Protein AF-A0AAD7JMU3-F1 (afdb_monomer_lite)

Organism: NCBI:txid1033252

Structure (mmCIF, N/CA/C/O backbone):
data_AF-A0AAD7JMU3-F1
#
_entry.id   AF-A0AAD7JMU3-F1
#
loop_
_atom_site.group_PDB
_atom_site.id
_atom_site.type_symbol
_atom_site.label_atom_id
_atom_site.label_alt_id
_atom_site.label_comp_id
_atom_site.label_asym_id
_atom_site.label_entity_id
_atom_site.label_seq_id
_atom_site.pdbx_PDB_ins_code
_atom_site.Cartn_x
_atom_site.Cartn_y
_atom_site.Cartn_z
_atom_site.occupancy
_atom_site.B_iso_or_equiv
_atom_site.auth_seq_id
_atom_site.auth_comp_id
_atom_site.auth_asym_id
_atom_site.auth_atom_id
_atom_site.pdbx_PDB_model_num
ATOM 1 N N . VAL A 1 1 ? -22.507 1.585 22.592 1.00 74.38 1 VAL A N 1
ATOM 2 C CA . VAL A 1 1 ? -21.031 1.723 22.642 1.00 74.38 1 VAL A CA 1
ATOM 3 C C . VAL A 1 1 ? -20.379 1.532 21.280 1.00 74.38 1 VAL A C 1
ATOM 5 O O . VAL A 1 1 ? -19.812 2.493 20.797 1.00 74.38 1 VAL A O 1
ATOM 8 N N . LYS A 1 2 ? -20.548 0.386 20.597 1.00 78.25 2 LYS A N 1
ATOM 9 C CA . LYS A 1 2 ? -20.047 0.197 19.215 1.00 78.25 2 LYS A CA 1
ATOM 10 C C . LYS A 1 2 ? -20.414 1.347 18.258 1.00 78.25 2 LYS A C 1
ATOM 12 O O . LYS A 1 2 ? -19.555 1.819 17.536 1.00 78.25 2 LYS A O 1
ATOM 17 N N . ALA A 1 3 ? -21.659 1.830 18.294 1.00 81.12 3 ALA A N 1
ATOM 18 C CA . ALA A 1 3 ? -22.095 2.962 17.467 1.00 81.12 3 ALA A CA 1
ATOM 19 C C . ALA A 1 3 ? -21.404 4.296 17.815 1.00 81.12 3 ALA A C 1
ATOM 21 O O . ALA A 1 3 ? -21.147 5.086 16.919 1.00 81.12 3 ALA A O 1
ATOM 22 N N . ALA A 1 4 ? -21.072 4.525 19.091 1.00 83.44 4 ALA A N 1
ATOM 23 C CA . ALA A 1 4 ? -20.339 5.720 19.513 1.00 83.44 4 ALA A CA 1
ATOM 24 C C . ALA A 1 4 ? -18.886 5.663 19.021 1.00 83.44 4 ALA A C 1
ATOM 26 O O . ALA A 1 4 ? -18.425 6.597 18.385 1.00 83.44 4 ALA A O 1
ATOM 27 N N . VAL A 1 5 ? -18.228 4.508 19.186 1.00 83.00 5 VAL A N 1
ATOM 28 C CA . VAL A 1 5 ? -16.876 4.278 18.650 1.00 83.00 5 VAL A CA 1
ATOM 29 C C . VAL A 1 5 ? -16.844 4.440 17.128 1.00 83.00 5 VAL A C 1
ATOM 31 O O . VAL A 1 5 ? -15.900 5.005 16.598 1.00 83.00 5 VAL A O 1
ATOM 34 N N . LEU A 1 6 ? -17.870 3.974 16.407 1.00 83.81 6 LEU A N 1
ATOM 35 C CA . LEU A 1 6 ? -17.952 4.171 14.957 1.00 83.81 6 LEU A CA 1
ATOM 36 C C . LEU A 1 6 ? -18.117 5.646 14.569 1.00 83.81 6 LEU A C 1
ATOM 38 O O . LEU A 1 6 ? -17.502 6.065 13.596 1.00 83.81 6 LEU A O 1
ATOM 42 N N . ALA A 1 7 ? -18.886 6.428 15.330 1.00 84.38 7 ALA A N 1
ATOM 43 C CA . ALA A 1 7 ? -19.008 7.867 15.106 1.00 84.38 7 ALA A CA 1
ATOM 44 C C . ALA A 1 7 ? -17.6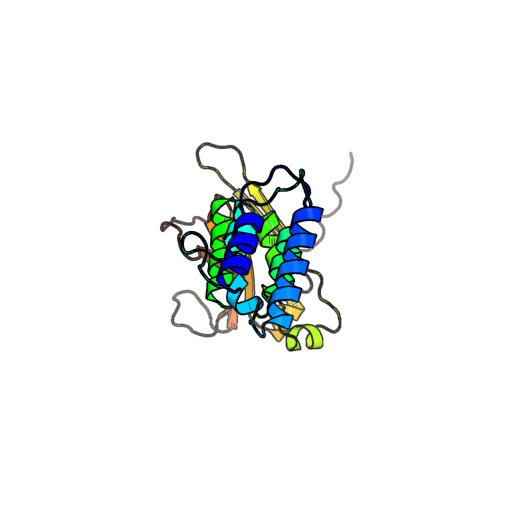82 8.604 15.373 1.00 84.38 7 ALA A C 1
ATOM 46 O O . ALA A 1 7 ? -17.293 9.469 14.592 1.00 84.38 7 ALA A O 1
ATOM 47 N N . ASP A 1 8 ? -16.950 8.218 16.422 1.00 84.81 8 ASP A N 1
ATOM 48 C CA . ASP A 1 8 ? -15.624 8.773 16.727 1.00 84.81 8 ASP A CA 1
ATOM 49 C C . ASP A 1 8 ? -14.590 8.394 15.650 1.00 84.81 8 ASP A C 1
ATOM 51 O O . ASP A 1 8 ? -13.788 9.220 15.214 1.00 84.81 8 ASP A O 1
ATOM 55 N N . ILE A 1 9 ? -14.642 7.153 15.156 1.00 85.31 9 ILE A N 1
ATOM 56 C CA . ILE A 1 9 ? -13.838 6.680 14.022 1.00 85.31 9 ILE A CA 1
ATOM 57 C C . ILE A 1 9 ? -14.191 7.439 12.734 1.00 85.31 9 ILE A C 1
ATOM 59 O O . ILE A 1 9 ? -13.310 7.731 11.929 1.00 85.31 9 ILE A O 1
ATOM 63 N N . GLU A 1 10 ? -15.461 7.766 12.512 1.00 84.94 10 GLU A N 1
ATOM 64 C CA . GLU A 1 10 ? -15.871 8.573 11.365 1.00 84.94 10 GLU A CA 1
ATOM 65 C C . GLU A 1 10 ? -15.327 10.000 11.477 1.00 84.94 10 GLU A C 1
ATOM 67 O O . GLU A 1 10 ? -14.716 10.505 10.533 1.00 84.94 10 GLU A O 1
ATOM 72 N N . ALA A 1 11 ? -15.426 10.613 12.659 1.00 84.50 11 ALA A N 1
ATOM 73 C CA . ALA A 1 11 ? -14.828 11.917 12.938 1.00 84.50 11 ALA A CA 1
ATOM 74 C C . ALA A 1 11 ? -13.303 11.923 12.720 1.00 84.50 11 ALA A C 1
ATOM 76 O O . ALA A 1 11 ? -12.751 12.927 12.265 1.00 84.50 11 ALA A O 1
ATOM 77 N N . LEU A 1 12 ? -12.627 10.793 12.966 1.00 82.00 12 LEU A N 1
ATOM 78 C CA . LEU A 1 12 ? -11.193 10.633 12.724 1.00 82.00 12 LEU A CA 1
ATOM 79 C C . LEU A 1 12 ? -10.810 10.829 11.258 1.00 82.00 12 LEU A C 1
ATOM 81 O O . LEU A 1 12 ? -9.675 11.220 11.002 1.00 82.00 12 LEU A O 1
ATOM 85 N N . VAL A 1 13 ? -11.689 10.532 10.299 1.00 79.25 13 VAL A N 1
ATOM 86 C CA . VAL A 1 13 ? -11.343 10.513 8.867 1.00 79.25 13 VAL A CA 1
ATOM 87 C C . VAL A 1 13 ? -12.013 11.606 8.045 1.00 79.25 13 VAL A C 1
ATOM 89 O O . VAL A 1 13 ? -11.645 11.802 6.887 1.00 79.25 13 VAL A O 1
ATOM 92 N N . GLN A 1 14 ? -12.939 12.362 8.628 1.00 80.50 14 GLN A N 1
ATOM 93 C CA . GLN A 1 14 ? -13.498 13.551 7.988 1.00 80.50 14 GLN A CA 1
ATOM 94 C C . GLN A 1 14 ? -12.408 14.621 7.738 1.00 80.50 14 GLN A C 1
ATOM 96 O O . GLN A 1 14 ? -11.363 14.628 8.407 1.00 80.50 14 GLN A O 1
ATOM 101 N N . PRO A 1 15 ? -12.609 15.545 6.778 1.00 68.81 15 PRO A N 1
ATOM 102 C CA . PRO A 1 15 ? -11.754 16.717 6.610 1.00 68.81 15 PRO A CA 1
ATOM 103 C C . PRO A 1 15 ? -11.782 17.564 7.895 1.00 68.81 15 PRO A C 1
ATOM 105 O O . PRO A 1 15 ? -12.735 18.283 8.172 1.00 68.81 15 PRO A O 1
ATOM 108 N N . TYR A 1 16 ? -10.744 17.441 8.720 1.00 66.69 16 TYR A N 1
ATOM 109 C CA . TYR A 1 16 ? -10.614 18.114 10.016 1.00 66.69 16 TYR A CA 1
ATOM 110 C C . TYR A 1 16 ? -9.611 19.245 9.875 1.00 66.69 16 TYR A C 1
ATOM 112 O O . TYR A 1 16 ? -8.515 19.040 9.354 1.00 66.69 16 TYR A O 1
ATOM 120 N N . THR A 1 17 ? -9.974 20.410 10.392 1.00 66.25 17 THR A N 1
ATOM 121 C CA . THR A 1 17 ? -9.139 21.615 10.397 1.00 66.25 17 THR A CA 1
ATOM 122 C C . THR A 1 17 ? -8.278 21.753 11.657 1.00 66.25 17 THR A C 1
ATOM 124 O O . THR A 1 17 ? -7.582 22.755 11.794 1.00 66.25 17 THR A O 1
ATOM 127 N N . GLY A 1 18 ? -8.348 20.809 12.602 1.00 71.81 18 GLY A N 1
ATOM 128 C CA . GLY A 1 18 ? -7.540 20.828 13.828 1.00 71.81 18 GLY A CA 1
ATOM 129 C C . GLY A 1 18 ? -6.250 20.004 13.733 1.00 71.81 18 GLY A C 1
ATOM 130 O O . GLY A 1 18 ? -5.818 19.609 12.650 1.00 71.81 18 GLY A O 1
ATOM 131 N N . SER A 1 19 ? -5.619 19.745 14.882 1.00 81.25 19 SER A N 1
ATOM 132 C CA . SER A 1 19 ? -4.295 19.116 14.952 1.00 81.25 19 SER A CA 1
ATOM 133 C C . SER A 1 19 ? -4.334 17.605 14.691 1.00 81.25 19 SER A C 1
ATOM 135 O O . SER A 1 19 ? -5.262 16.907 15.101 1.00 81.25 19 SER A O 1
ATOM 137 N N . VAL A 1 20 ? -3.272 17.070 14.077 1.00 81.50 20 VAL A N 1
ATOM 138 C CA . VAL A 1 20 ? -3.041 15.615 13.974 1.00 81.50 20 VAL A CA 1
ATOM 139 C C . VAL A 1 20 ? -2.976 14.976 15.366 1.00 81.50 20 VAL A C 1
ATOM 141 O O . VAL A 1 20 ? -3.483 13.872 15.551 1.00 81.50 20 VAL A O 1
ATOM 144 N N . ALA A 1 21 ? -2.441 15.689 16.363 1.00 85.12 21 ALA A N 1
ATOM 145 C CA . ALA A 1 21 ? -2.361 15.208 17.742 1.00 85.12 21 ALA A CA 1
ATOM 146 C C . ALA A 1 21 ? -3.745 14.909 18.346 1.00 85.12 21 ALA A C 1
ATOM 148 O O . ALA A 1 21 ? -3.899 13.907 19.042 1.00 85.12 21 ALA A O 1
ATOM 149 N N . ASP A 1 22 ? -4.759 15.720 18.028 1.00 86.06 22 ASP A N 1
ATOM 150 C CA . ASP A 1 22 ? -6.128 15.511 18.516 1.00 86.06 22 ASP A CA 1
ATOM 151 C C . ASP A 1 22 ? -6.718 14.225 17.931 1.00 86.06 22 ASP A C 1
ATOM 153 O O . ASP A 1 22 ? -7.339 13.433 18.639 1.00 86.06 22 ASP A O 1
ATOM 157 N N . ARG A 1 23 ? -6.474 13.981 16.635 1.00 85.94 23 ARG A N 1
ATOM 158 C CA . ARG A 1 23 ? -6.898 12.749 15.957 1.00 85.94 23 ARG A CA 1
ATOM 159 C C . ARG A 1 23 ? -6.200 11.521 16.546 1.00 85.94 23 ARG A C 1
ATOM 161 O O . ARG A 1 23 ? -6.845 10.501 16.765 1.00 85.94 23 ARG A O 1
ATOM 168 N N . LEU A 1 24 ? -4.905 11.613 16.848 1.00 88.44 24 LEU A N 1
ATOM 169 C CA . LEU A 1 24 ? -4.166 10.526 17.501 1.00 88.44 24 LEU A CA 1
ATOM 170 C C . LEU A 1 24 ? -4.693 10.246 18.916 1.00 88.44 24 LEU A C 1
ATOM 172 O O . LEU A 1 24 ? -4.888 9.086 19.274 1.00 88.44 24 LEU A O 1
ATOM 176 N N . ALA A 1 25 ? -4.986 11.288 19.697 1.00 89.81 25 ALA A N 1
ATOM 177 C CA . ALA A 1 25 ? -5.585 11.142 21.023 1.00 89.81 25 ALA A CA 1
ATOM 178 C C . ALA A 1 25 ? -6.988 10.512 20.954 1.00 89.81 25 ALA A C 1
ATOM 180 O O . ALA A 1 25 ? -7.324 9.657 21.776 1.00 89.81 25 ALA A O 1
ATOM 181 N N . LEU A 1 26 ? -7.790 10.884 19.950 1.00 89.94 26 LEU A N 1
ATOM 182 C CA . LEU A 1 26 ? -9.098 10.280 19.701 1.00 89.94 26 LEU A CA 1
ATOM 183 C C . LEU A 1 26 ? -8.976 8.794 19.343 1.00 89.94 26 LEU A C 1
ATOM 185 O O . LEU A 1 26 ? -9.720 7.976 19.883 1.00 89.94 26 LEU A O 1
ATOM 189 N N . LEU A 1 27 ? -8.027 8.435 18.474 1.00 91.00 27 LEU A N 1
ATOM 190 C CA . LEU A 1 27 ? -7.766 7.046 18.091 1.00 91.00 27 LEU A CA 1
ATOM 191 C C . LEU A 1 27 ? -7.368 6.193 19.305 1.00 91.00 27 LEU A C 1
ATOM 193 O O . LEU A 1 27 ? -7.899 5.097 19.486 1.00 91.00 27 LEU A O 1
ATOM 197 N N . GLU A 1 28 ? -6.490 6.714 20.163 1.00 91.75 28 GLU A N 1
ATOM 198 C CA . GLU A 1 28 ? -6.066 6.037 21.392 1.00 91.75 28 GLU A CA 1
ATOM 199 C C . GLU A 1 28 ? -7.236 5.868 22.375 1.00 91.75 28 GLU A C 1
ATOM 201 O O . GLU A 1 28 ? -7.449 4.781 22.915 1.00 91.75 28 GLU A O 1
ATOM 206 N N . SER A 1 29 ? -8.067 6.900 22.540 1.00 91.81 29 SER A N 1
ATOM 207 C CA . SER A 1 29 ? -9.299 6.816 23.334 1.00 91.81 29 SER A CA 1
ATOM 208 C C . SER A 1 29 ? -10.251 5.735 22.798 1.00 91.81 29 SER A C 1
ATOM 210 O O . SER A 1 29 ? -10.749 4.902 23.560 1.00 91.81 29 SER A O 1
ATOM 212 N N . CYS A 1 30 ? -10.448 5.669 21.475 1.00 91.12 30 CYS A N 1
ATOM 213 C CA . CYS A 1 30 ? -11.272 4.640 20.832 1.00 91.12 30 CYS A CA 1
ATOM 214 C C . CYS A 1 30 ? -10.722 3.228 21.070 1.00 91.12 30 CYS A C 1
ATOM 216 O O . CYS A 1 30 ? -11.490 2.310 21.374 1.00 91.12 30 CYS A O 1
ATOM 218 N N . SER A 1 31 ? -9.401 3.059 20.969 1.00 92.75 31 SER A N 1
ATOM 219 C CA . SER A 1 31 ? -8.706 1.803 21.260 1.00 92.75 31 SER A CA 1
ATOM 220 C C . SER A 1 31 ? -8.963 1.355 22.705 1.00 92.75 31 SER A C 1
ATOM 222 O O . SER A 1 31 ? -9.426 0.236 22.944 1.00 92.75 31 SER A O 1
ATOM 224 N N . GLN A 1 32 ? -8.775 2.253 23.676 1.00 91.81 32 GLN A N 1
ATOM 225 C CA . GLN A 1 32 ? -8.994 1.970 25.099 1.00 91.81 32 GLN A CA 1
ATOM 226 C C . GLN A 1 32 ? -10.456 1.627 25.409 1.00 91.81 32 GLN A C 1
ATOM 228 O O . GLN A 1 32 ? -10.731 0.667 26.136 1.00 91.81 32 GLN A O 1
ATOM 233 N N . LEU A 1 33 ? -11.408 2.356 24.820 1.00 91.31 33 LEU A N 1
ATOM 234 C CA . LEU A 1 33 ? -12.836 2.060 24.947 1.00 91.31 33 LEU A CA 1
ATOM 235 C C . LEU A 1 33 ? -13.183 0.684 24.366 1.00 91.31 33 LEU A C 1
ATOM 237 O O . LEU A 1 33 ? -13.968 -0.053 24.966 1.00 91.31 33 LEU A O 1
ATOM 241 N N . CYS A 1 34 ? -12.584 0.294 23.238 1.00 91.06 34 CYS A N 1
ATOM 242 C CA . CYS A 1 34 ? -12.786 -1.036 22.663 1.00 91.06 34 CYS A CA 1
ATOM 243 C C . CYS A 1 34 ? -12.276 -2.143 23.587 1.00 91.06 34 CYS A C 1
ATOM 245 O O . CYS A 1 34 ? -12.992 -3.123 23.803 1.00 91.06 34 CYS A O 1
ATOM 247 N N . VAL A 1 35 ? -11.102 -1.960 24.200 1.00 91.94 35 VAL A N 1
ATOM 248 C CA . VAL A 1 35 ? -10.542 -2.907 25.178 1.00 91.94 35 VAL A CA 1
ATOM 249 C C . VAL A 1 35 ? -11.484 -3.084 26.370 1.00 91.94 35 VAL A C 1
ATOM 251 O O . VAL A 1 35 ? -11.808 -4.216 26.733 1.00 91.94 35 VAL A O 1
ATOM 254 N N . GLN A 1 36 ? -11.994 -1.988 26.939 1.00 91.25 36 GLN A N 1
ATOM 255 C CA . GLN A 1 36 ? -12.937 -2.037 28.066 1.00 91.25 36 GLN A CA 1
ATOM 256 C C . GLN A 1 36 ? -14.233 -2.783 27.718 1.00 91.25 36 GLN A C 1
ATOM 258 O O . GLN A 1 36 ? -14.826 -3.450 28.564 1.00 91.25 36 GLN A O 1
ATOM 263 N N . GLN A 1 37 ? -14.666 -2.685 26.463 1.00 90.19 37 GLN A N 1
ATOM 264 C CA . GLN A 1 37 ? -15.935 -3.227 25.977 1.00 90.19 37 GLN A CA 1
ATOM 265 C C . GLN A 1 37 ? -15.782 -4.582 25.278 1.00 90.19 37 GLN A C 1
ATOM 267 O O . GLN A 1 37 ? -16.765 -5.110 24.757 1.00 90.19 37 GLN A O 1
ATOM 272 N N . LYS A 1 38 ? -14.569 -5.155 25.271 1.00 89.88 38 LYS A N 1
ATOM 273 C CA . LYS A 1 38 ? -14.225 -6.412 24.586 1.00 89.88 38 LYS A CA 1
ATOM 274 C C . LYS A 1 38 ? -14.577 -6.397 23.091 1.00 89.88 38 LYS A C 1
ATOM 276 O O . LYS A 1 38 ? -15.009 -7.407 22.538 1.00 89.88 38 LYS A O 1
ATOM 281 N N . LEU A 1 39 ? -14.421 -5.243 22.447 1.00 90.38 39 LEU A N 1
ATOM 282 C CA . LEU A 1 39 ? -14.571 -5.088 21.003 1.00 90.38 39 LEU A CA 1
ATOM 283 C C . LEU A 1 39 ? -13.211 -5.257 20.328 1.00 90.38 39 LEU A C 1
ATOM 285 O O . LEU A 1 39 ? -12.207 -4.735 20.809 1.00 90.38 39 LEU A O 1
ATOM 289 N N . ASP A 1 40 ? -13.190 -5.948 19.191 1.00 90.50 40 ASP A N 1
ATOM 290 C CA . ASP A 1 40 ? -11.993 -6.017 18.361 1.00 90.50 40 ASP A CA 1
ATOM 291 C C . ASP A 1 40 ? -11.848 -4.726 17.549 1.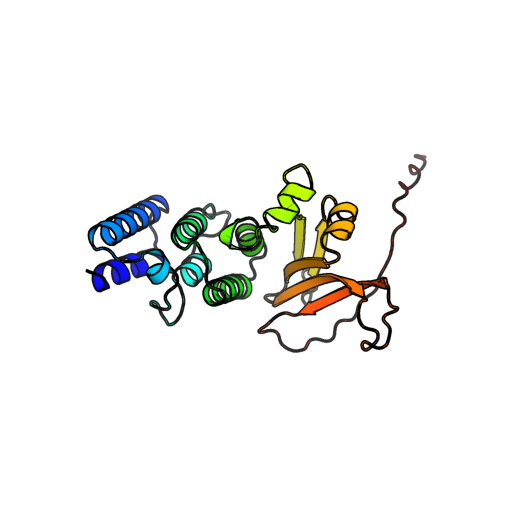00 90.50 40 ASP A C 1
ATOM 293 O O . ASP A 1 40 ? -12.544 -4.508 16.552 1.00 90.50 40 ASP A O 1
ATOM 297 N N . PHE A 1 41 ? -10.951 -3.856 18.008 1.00 90.69 41 PHE A N 1
ATOM 298 C CA . PHE A 1 41 ? -10.686 -2.573 17.372 1.00 90.69 41 PHE A CA 1
ATOM 299 C C . PHE A 1 41 ? -10.127 -2.732 15.952 1.00 90.69 41 PHE A C 1
ATOM 301 O O . PHE A 1 41 ? -10.505 -1.970 15.064 1.00 90.69 41 PHE A O 1
ATOM 308 N N . SER A 1 42 ? -9.318 -3.767 15.704 1.00 91.31 42 SER A N 1
ATOM 309 C CA . SER A 1 42 ? -8.749 -4.035 14.380 1.00 91.31 42 SER A CA 1
ATOM 310 C C . SER A 1 42 ? -9.851 -4.361 13.371 1.00 91.31 42 SER A C 1
ATOM 312 O O . SER A 1 42 ? -9.938 -3.734 12.314 1.00 91.31 42 SER A O 1
ATOM 314 N N . SER A 1 43 ? -10.782 -5.248 13.738 1.00 90.19 43 SER A N 1
ATOM 315 C CA . SER A 1 43 ? -11.955 -5.552 12.907 1.00 90.19 43 SER A CA 1
ATOM 316 C C . SER A 1 43 ? -12.849 -4.334 12.649 1.00 90.19 43 SER A C 1
ATOM 318 O O . SER A 1 43 ? -13.468 -4.244 11.589 1.00 90.19 43 SER A O 1
ATOM 320 N N . LEU A 1 44 ? -12.939 -3.387 13.592 1.00 89.94 44 LEU A N 1
ATOM 321 C CA . LEU A 1 44 ? -13.708 -2.153 13.398 1.00 89.94 44 LEU A CA 1
ATOM 322 C C . LEU A 1 44 ? -13.037 -1.210 12.393 1.00 89.94 44 LEU A C 1
ATOM 324 O O . LEU A 1 44 ? -13.723 -0.701 11.509 1.00 89.94 44 LEU A O 1
ATOM 328 N N . LEU A 1 45 ? -11.719 -1.013 12.491 1.00 90.00 45 LEU A N 1
ATOM 329 C CA . LEU A 1 45 ? -10.961 -0.145 11.580 1.00 90.00 45 LEU A CA 1
ATOM 330 C C . LEU A 1 45 ? -10.922 -0.684 10.143 1.00 90.00 45 LEU A C 1
ATOM 332 O O . LEU A 1 45 ? -10.965 0.079 9.174 1.00 90.00 45 LEU A O 1
ATOM 336 N N . GLN A 1 46 ? -10.859 -2.007 10.008 1.00 92.06 46 GLN A N 1
ATOM 337 C CA . GLN A 1 46 ? -10.861 -2.700 8.720 1.00 92.06 46 GLN A CA 1
ATOM 338 C C . GLN A 1 46 ? -12.270 -2.875 8.134 1.00 92.06 46 GLN A C 1
ATOM 340 O O . GLN A 1 46 ? -12.419 -3.197 6.954 1.00 92.06 46 GLN A O 1
ATOM 345 N N . GLY A 1 47 ? -13.309 -2.646 8.941 1.00 88.56 47 GLY A N 1
ATOM 346 C CA . GLY A 1 47 ? -14.699 -2.696 8.517 1.00 88.56 47 GLY A CA 1
ATOM 347 C C . GLY A 1 47 ? -15.067 -1.554 7.568 1.00 88.56 47 GLY A C 1
ATOM 348 O O . GLY A 1 47 ? -14.582 -0.432 7.683 1.00 88.56 47 GLY A O 1
ATOM 349 N N . LYS A 1 48 ? -15.996 -1.829 6.649 1.00 87.00 48 LYS A N 1
ATOM 350 C CA . LYS A 1 48 ? -16.527 -0.862 5.672 1.00 87.00 48 LYS A CA 1
ATOM 351 C C . LYS A 1 48 ? -17.624 0.024 6.264 1.00 87.00 48 LYS A C 1
ATOM 353 O O . LYS A 1 48 ? -18.744 0.061 5.759 1.00 87.00 48 LYS A O 1
ATOM 358 N N . ALA A 1 49 ? -17.326 0.663 7.388 1.00 76.38 49 ALA A N 1
ATOM 359 C CA . ALA A 1 49 ? -18.319 1.410 8.153 1.00 76.38 49 ALA A CA 1
ATOM 360 C C . ALA A 1 49 ? -18.649 2.784 7.548 1.00 76.38 49 ALA A C 1
ATOM 362 O O . ALA A 1 49 ? -19.734 3.297 7.800 1.00 76.38 49 ALA A O 1
ATOM 363 N N . ILE A 1 50 ? -17.750 3.358 6.742 1.00 81.75 50 ILE A N 1
ATOM 364 C CA . ILE A 1 50 ? -17.854 4.737 6.252 1.00 81.75 50 ILE A CA 1
ATOM 365 C C . ILE A 1 50 ? -17.937 4.698 4.729 1.00 81.75 50 ILE A C 1
ATOM 367 O O . ILE A 1 50 ? -16.952 4.385 4.061 1.00 81.75 50 ILE A O 1
ATOM 371 N N . GLU A 1 51 ? -19.126 4.962 4.180 1.00 82.88 51 GLU A N 1
ATOM 372 C CA . GLU A 1 51 ? -19.385 4.984 2.728 1.00 82.88 51 GLU A CA 1
ATOM 373 C C . GLU A 1 51 ? -18.867 3.735 1.973 1.00 82.88 51 GLU A C 1
ATOM 375 O O . GLU A 1 51 ? -18.353 3.817 0.861 1.00 82.88 51 GLU A O 1
ATOM 380 N N . ASN A 1 52 ? -19.002 2.547 2.574 1.00 85.69 52 ASN A N 1
ATOM 381 C CA . ASN A 1 52 ? -18.500 1.268 2.045 1.00 85.69 52 ASN A CA 1
ATOM 382 C C . ASN A 1 52 ? -16.968 1.155 1.899 1.00 85.69 52 ASN A C 1
ATOM 384 O O . ASN A 1 52 ? -16.488 0.263 1.189 1.00 85.69 52 ASN A O 1
ATOM 388 N N . HIS A 1 53 ? -16.213 1.993 2.605 1.00 89.25 53 HIS A N 1
ATOM 389 C CA . HIS A 1 53 ? -14.756 1.967 2.655 1.00 89.25 53 HIS A CA 1
ATOM 390 C C . HIS A 1 53 ? -14.235 1.812 4.088 1.00 89.25 53 HIS A C 1
ATOM 392 O O . HIS A 1 53 ? -14.911 2.163 5.060 1.00 89.25 53 HIS A O 1
ATOM 398 N N . SER A 1 54 ? -13.034 1.246 4.219 1.00 90.38 54 SER A N 1
ATOM 399 C CA . SER A 1 54 ? -12.328 1.144 5.501 1.00 90.38 54 SER A CA 1
ATOM 400 C C . SER A 1 54 ? -11.839 2.498 6.013 1.00 90.38 54 SER A C 1
ATOM 402 O O . SER A 1 54 ? -11.640 3.455 5.262 1.00 90.38 54 SER A O 1
ATOM 404 N N . VAL A 1 55 ? -11.568 2.563 7.316 1.00 90.06 55 VAL A N 1
ATOM 405 C CA . VAL A 1 55 ? -10.986 3.751 7.959 1.00 90.06 55 VAL A CA 1
ATOM 406 C C . VAL A 1 55 ? -9.626 4.074 7.351 1.00 90.06 55 VAL A C 1
ATOM 408 O O . VAL A 1 55 ? -9.311 5.237 7.122 1.00 90.06 55 VAL A O 1
ATOM 411 N N . LEU A 1 56 ? -8.842 3.046 7.013 1.00 89.88 56 LEU A N 1
ATOM 412 C CA . LEU A 1 56 ? -7.550 3.216 6.356 1.00 89.88 56 LEU A CA 1
ATOM 413 C C . LEU A 1 56 ? -7.685 3.876 4.975 1.00 89.88 56 LEU A C 1
ATOM 415 O O . LEU A 1 56 ? -6.877 4.741 4.647 1.00 89.88 56 LEU A O 1
ATOM 419 N N . TYR A 1 57 ? -8.706 3.519 4.185 1.00 91.00 57 TYR A N 1
ATOM 420 C CA . TYR A 1 57 ? -8.969 4.168 2.896 1.00 91.00 57 TYR A CA 1
ATOM 421 C C . TYR A 1 57 ? -9.174 5.674 3.065 1.00 91.00 57 TYR A C 1
ATOM 423 O O . TYR A 1 57 ? -8.558 6.453 2.342 1.00 91.00 57 TYR A O 1
ATOM 431 N N . TRP A 1 58 ? -9.999 6.083 4.030 1.00 89.62 58 TRP A N 1
ATOM 432 C CA . TRP A 1 58 ? -10.296 7.494 4.261 1.00 89.62 58 TRP A CA 1
ATOM 433 C C . TRP A 1 58 ? -9.162 8.246 4.953 1.00 89.62 58 TRP A C 1
ATOM 435 O O . TRP A 1 58 ? -8.912 9.397 4.617 1.00 89.62 58 TRP A O 1
ATOM 445 N N . ALA A 1 59 ? -8.434 7.603 5.867 1.00 88.69 59 ALA A N 1
ATOM 446 C CA . ALA A 1 59 ? -7.233 8.173 6.478 1.00 88.69 59 ALA A CA 1
ATOM 447 C C . ALA A 1 59 ? -6.147 8.451 5.432 1.00 88.69 59 ALA A C 1
ATOM 449 O O . ALA A 1 59 ? -5.412 9.428 5.558 1.00 88.69 59 ALA A O 1
ATOM 450 N N . ILE A 1 60 ? -6.076 7.606 4.398 1.00 89.38 60 ILE A N 1
ATOM 451 C CA . ILE A 1 60 ? -5.335 7.894 3.178 1.00 89.38 60 ILE A CA 1
ATOM 452 C C . ILE A 1 60 ? -6.070 9.041 2.475 1.00 89.38 60 ILE A C 1
ATOM 454 O O . ILE A 1 60 ? -5.650 10.164 2.649 1.00 89.38 60 ILE A O 1
ATOM 458 N N . ALA A 1 61 ? -7.204 8.842 1.800 1.00 88.00 61 ALA A N 1
ATOM 459 C CA . ALA A 1 61 ? -7.871 9.842 0.945 1.00 88.00 61 ALA A CA 1
ATOM 460 C C . ALA A 1 61 ? -7.997 11.281 1.506 1.00 88.00 61 ALA A C 1
ATOM 462 O O . ALA A 1 61 ? -7.781 12.235 0.759 1.00 88.00 61 ALA A O 1
ATOM 463 N N . ASN A 1 62 ? -8.316 11.440 2.793 1.00 84.12 62 ASN A N 1
ATOM 464 C CA . ASN A 1 62 ? -8.570 12.727 3.452 1.00 84.12 62 ASN A CA 1
ATOM 465 C C . ASN A 1 62 ? -7.413 13.201 4.348 1.00 84.12 62 ASN A C 1
ATOM 467 O O . ASN A 1 62 ? -7.550 14.208 5.049 1.00 84.12 62 ASN A O 1
ATOM 471 N N . GLY A 1 63 ? -6.304 12.460 4.394 1.00 70.69 63 GLY A N 1
ATOM 472 C CA . GLY A 1 63 ? -5.166 12.784 5.242 1.00 70.69 63 GLY A CA 1
ATOM 473 C C . GLY A 1 63 ? -4.478 14.087 4.815 1.00 70.69 63 GLY A C 1
ATOM 474 O O . GLY A 1 63 ? -4.445 14.408 3.627 1.00 70.69 63 GLY A O 1
ATOM 475 N N . PRO A 1 64 ? -3.904 14.856 5.756 1.00 66.94 64 PRO A N 1
ATOM 476 C CA . PRO A 1 64 ? -2.993 15.932 5.394 1.00 66.94 64 PRO A CA 1
ATOM 477 C C . PRO A 1 64 ? -1.738 15.331 4.740 1.00 66.94 64 PRO A C 1
ATOM 479 O O . PRO A 1 64 ? -1.073 14.473 5.320 1.00 66.94 64 PRO A O 1
ATOM 482 N N . TRP A 1 65 ? -1.436 15.758 3.513 1.00 69.50 65 TRP A N 1
ATOM 483 C CA . TRP A 1 65 ? -0.329 15.229 2.712 1.00 69.50 65 TRP A CA 1
ATOM 484 C C . TRP A 1 65 ? 0.943 16.048 2.904 1.00 69.50 65 TRP A C 1
ATOM 486 O O . TRP A 1 65 ? 0.850 17.265 3.092 1.00 69.50 65 TRP A O 1
ATOM 496 N N . PRO A 1 66 ? 2.140 15.448 2.785 1.00 63.28 66 PRO A N 1
ATOM 497 C CA . PRO A 1 66 ? 3.372 16.212 2.675 1.00 63.28 66 PRO A CA 1
ATOM 498 C C . PRO A 1 66 ? 3.243 17.296 1.593 1.00 63.28 66 PRO A C 1
ATOM 500 O O . PRO A 1 66 ? 2.679 17.036 0.527 1.00 63.28 66 PRO A O 1
ATOM 503 N N . PRO A 1 67 ? 3.724 18.523 1.857 1.00 56.31 67 PRO A N 1
ATOM 504 C CA . PRO A 1 67 ? 4.565 18.927 2.991 1.00 56.31 67 PRO A CA 1
ATOM 505 C C . PRO A 1 67 ? 3.801 19.327 4.273 1.00 56.31 67 PRO A C 1
ATOM 507 O O . PRO A 1 67 ? 4.423 19.780 5.228 1.00 56.31 67 PRO A O 1
ATOM 510 N N . GLN A 1 68 ? 2.471 19.212 4.305 1.00 55.25 68 GLN A N 1
ATOM 511 C CA . GLN A 1 68 ? 1.607 19.821 5.327 1.00 55.25 68 GLN A CA 1
ATOM 512 C C . GLN A 1 68 ? 1.571 19.033 6.643 1.00 55.25 68 GLN A C 1
ATOM 514 O O . GLN A 1 68 ? 1.417 19.635 7.703 1.00 55.25 68 GLN A O 1
ATOM 519 N N . ALA A 1 69 ? 1.735 17.709 6.593 1.00 61.06 69 ALA A N 1
ATOM 520 C CA . ALA A 1 69 ? 1.921 16.879 7.777 1.00 61.06 69 ALA A CA 1
ATOM 521 C C . ALA A 1 69 ? 2.620 15.552 7.430 1.00 61.06 69 ALA A C 1
ATOM 523 O O . ALA A 1 69 ? 2.463 15.041 6.316 1.00 61.06 69 ALA A O 1
ATOM 524 N N . PRO A 1 70 ? 3.382 14.973 8.372 1.00 65.94 70 PRO A N 1
ATOM 525 C CA . PRO A 1 70 ? 3.875 13.605 8.258 1.00 65.94 70 PRO A CA 1
ATOM 526 C C . PRO A 1 70 ? 2.719 12.588 8.271 1.00 65.94 70 PRO A C 1
ATOM 528 O O . PRO A 1 70 ? 1.649 12.841 8.824 1.00 65.94 70 PRO A O 1
ATOM 531 N N . PHE A 1 71 ? 2.952 11.400 7.701 1.00 83.12 71 PHE A N 1
ATOM 532 C CA . PHE A 1 71 ? 1.982 10.295 7.579 1.00 83.12 71 PHE A CA 1
ATOM 533 C C . PHE A 1 71 ? 1.583 9.630 8.920 1.00 83.12 71 PHE A C 1
ATOM 535 O O . PHE A 1 71 ? 1.211 8.457 8.953 1.00 83.12 71 PHE A O 1
ATOM 542 N N . GLU A 1 72 ? 1.665 10.352 10.039 1.00 85.19 72 GLU A N 1
ATOM 543 C CA . GLU A 1 72 ? 1.488 9.856 11.410 1.00 85.19 72 GLU A CA 1
ATOM 544 C C . GLU A 1 72 ? 0.109 9.246 11.651 1.00 85.19 72 GLU A C 1
ATOM 546 O O . GLU A 1 72 ? 0.011 8.168 12.232 1.00 85.19 72 GLU A O 1
ATOM 551 N N . LEU A 1 73 ? -0.958 9.885 11.157 1.00 85.62 73 LEU A N 1
ATOM 552 C CA . LEU A 1 73 ? -2.312 9.346 11.297 1.00 85.62 73 LEU A CA 1
ATOM 553 C C . LEU A 1 73 ? -2.453 8.001 10.576 1.00 85.62 73 LEU A C 1
ATOM 555 O O . LEU A 1 73 ? -2.997 7.054 11.137 1.00 85.62 73 LEU A O 1
ATOM 559 N N . VAL A 1 74 ? -1.927 7.900 9.352 1.00 88.94 74 VAL A N 1
ATOM 560 C CA . VAL A 1 74 ? -1.942 6.646 8.588 1.00 88.94 74 VAL A CA 1
ATOM 561 C C . VAL A 1 74 ? -1.096 5.592 9.297 1.00 88.94 74 VAL A C 1
ATOM 563 O O . VAL A 1 74 ? -1.533 4.451 9.406 1.00 88.94 74 VAL A O 1
ATOM 566 N N . ALA A 1 75 ? 0.066 5.965 9.844 1.00 88.75 75 ALA A N 1
ATOM 567 C CA . ALA A 1 75 ? 0.916 5.074 10.632 1.00 88.75 75 ALA A CA 1
ATOM 568 C C . ALA A 1 75 ? 0.185 4.505 11.860 1.00 88.75 75 ALA A C 1
ATOM 570 O O . ALA A 1 75 ? 0.265 3.306 12.125 1.00 88.75 75 ALA A O 1
ATOM 571 N N . ALA A 1 76 ? -0.545 5.356 12.584 1.00 89.38 76 ALA A N 1
ATOM 572 C CA . ALA A 1 76 ? -1.291 4.973 13.776 1.00 89.38 76 ALA A CA 1
ATOM 573 C C . ALA A 1 76 ? -2.505 4.099 13.432 1.00 89.38 76 ALA A C 1
ATOM 575 O O . ALA A 1 76 ? -2.684 3.028 14.005 1.00 89.38 76 ALA A O 1
ATOM 576 N N . VAL A 1 77 ? -3.310 4.475 12.434 1.00 89.56 77 VAL A N 1
ATOM 577 C CA . VAL A 1 77 ? -4.420 3.622 11.968 1.00 89.56 77 VAL A CA 1
ATOM 578 C C . VAL A 1 77 ? -3.889 2.260 11.517 1.00 89.56 77 VAL A C 1
ATOM 580 O O . VAL A 1 77 ? -4.485 1.225 11.818 1.00 89.56 77 VAL A O 1
ATOM 583 N N . LEU A 1 78 ? -2.738 2.242 10.844 1.00 90.38 78 LEU A N 1
ATOM 584 C CA . LEU A 1 78 ? -2.102 1.025 10.369 1.00 90.38 78 LEU A CA 1
ATOM 585 C C . LEU A 1 78 ? -1.635 0.113 11.507 1.00 90.38 78 LEU A C 1
ATOM 587 O O . LEU A 1 78 ? -1.847 -1.094 11.413 1.00 90.38 78 LEU A O 1
ATOM 591 N N . SER A 1 79 ? -1.046 0.656 12.577 1.00 89.94 79 SER A N 1
ATOM 592 C CA . SER A 1 79 ? -0.599 -0.143 13.727 1.00 89.94 79 SER A CA 1
ATOM 593 C C . SER A 1 79 ? -1.775 -0.810 14.447 1.00 89.94 79 SER A C 1
ATOM 595 O O . SER A 1 79 ? -1.711 -2.007 14.734 1.00 89.94 79 SER A O 1
ATOM 597 N N . HIS A 1 80 ? -2.880 -0.084 14.643 1.00 90.12 80 HIS A N 1
ATOM 598 C CA . HIS A 1 80 ? -4.099 -0.610 15.266 1.00 90.12 80 HIS A CA 1
ATOM 599 C C . HIS A 1 80 ? -4.902 -1.564 14.365 1.00 90.12 80 HIS A C 1
ATOM 601 O O . HIS A 1 80 ? -5.700 -2.348 14.873 1.00 90.12 80 HIS A O 1
ATOM 607 N N . SER A 1 81 ? -4.683 -1.532 13.047 1.00 90.06 81 SER A N 1
ATOM 608 C CA . SER A 1 81 ? -5.362 -2.408 12.078 1.00 90.06 81 SER A CA 1
ATOM 609 C C . SER A 1 81 ? -4.619 -3.723 11.814 1.00 90.06 81 SER A C 1
ATOM 611 O O . SER A 1 81 ? -5.024 -4.490 10.947 1.00 90.06 81 SER A O 1
ATOM 613 N N . THR A 1 82 ? -3.508 -4.010 12.498 1.00 86.50 82 THR A N 1
ATOM 614 C CA . THR A 1 82 ? -2.775 -5.267 12.270 1.00 86.50 82 THR A CA 1
ATOM 615 C C . THR A 1 82 ? -3.480 -6.473 12.914 1.00 86.50 82 THR A C 1
ATOM 617 O O . THR A 1 82 ? -4.034 -6.338 14.006 1.00 86.50 82 THR A O 1
ATOM 620 N N . PRO A 1 83 ? -3.474 -7.666 12.279 1.00 87.94 83 PRO A N 1
ATOM 621 C CA . PRO A 1 83 ? -3.051 -7.954 10.903 1.00 87.94 83 PRO A CA 1
ATOM 622 C C . PRO A 1 83 ? -4.075 -7.464 9.863 1.00 87.94 83 PRO A C 1
ATOM 624 O O . PRO A 1 83 ? -5.283 -7.555 10.079 1.00 87.94 83 PRO A O 1
ATOM 627 N N . LEU A 1 84 ? -3.589 -6.986 8.713 1.00 88.38 84 LEU A N 1
ATOM 628 C CA . LEU A 1 84 ? -4.460 -6.498 7.643 1.00 88.38 84 LEU A CA 1
ATOM 629 C C . LEU A 1 84 ? -5.092 -7.639 6.843 1.00 88.38 84 LEU A C 1
ATOM 631 O O . LEU A 1 84 ? -4.419 -8.593 6.449 1.00 88.38 84 LEU A O 1
ATOM 635 N N . THR A 1 85 ? -6.370 -7.482 6.518 1.00 89.69 85 THR A N 1
ATOM 636 C CA . THR A 1 85 ? -7.078 -8.328 5.561 1.00 89.69 85 THR A CA 1
ATOM 637 C C . THR A 1 85 ? -6.665 -7.991 4.121 1.00 89.69 85 THR A C 1
ATOM 639 O O . THR A 1 85 ? -6.332 -6.836 3.815 1.00 89.69 85 THR A O 1
ATOM 642 N N . PRO A 1 86 ? -6.712 -8.967 3.193 1.00 87.62 86 PRO A N 1
ATOM 643 C CA . PRO A 1 86 ? -6.469 -8.719 1.771 1.00 87.62 86 PRO A CA 1
ATOM 644 C C . PRO A 1 86 ? -7.359 -7.608 1.195 1.00 87.62 86 PRO A C 1
ATOM 646 O O . PRO A 1 86 ? -6.922 -6.825 0.350 1.00 87.62 86 PRO A O 1
ATOM 6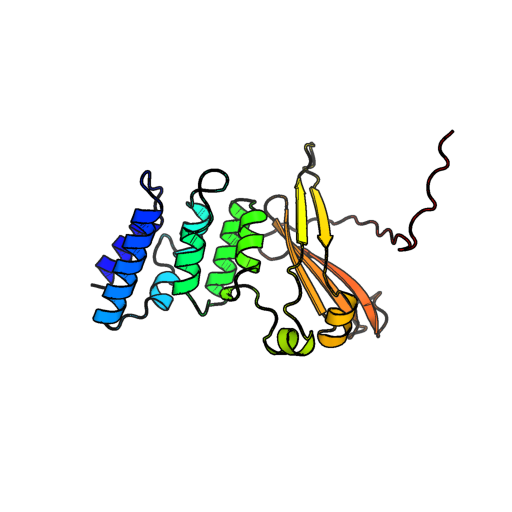49 N N . GLU A 1 87 ? -8.597 -7.509 1.672 1.00 89.31 87 GLU A N 1
ATOM 650 C CA . GLU A 1 87 ? -9.567 -6.487 1.291 1.00 89.31 87 GLU A CA 1
ATOM 651 C C . GLU A 1 87 ? -9.102 -5.092 1.713 1.00 89.31 87 GLU A C 1
ATOM 653 O O . GLU A 1 87 ? -9.065 -4.191 0.874 1.00 89.31 87 GLU A O 1
ATOM 658 N N . THR A 1 88 ? -8.670 -4.912 2.965 1.00 90.38 88 THR A N 1
ATOM 659 C CA . THR A 1 88 ? -8.140 -3.628 3.449 1.00 90.38 88 THR A CA 1
ATOM 660 C C . THR A 1 88 ? -6.877 -3.212 2.687 1.00 90.38 88 THR A C 1
ATOM 662 O O . THR A 1 88 ? -6.721 -2.038 2.345 1.00 90.38 88 THR A O 1
ATOM 665 N N . ILE A 1 89 ? -6.004 -4.163 2.333 1.00 89.25 89 ILE A N 1
ATOM 666 C CA . ILE A 1 89 ? -4.820 -3.894 1.496 1.00 89.25 89 ILE A CA 1
ATOM 667 C C . ILE A 1 89 ? -5.235 -3.390 0.106 1.00 89.25 89 ILE A C 1
ATOM 669 O O . ILE A 1 89 ? -4.668 -2.412 -0.393 1.00 89.25 89 ILE A O 1
ATOM 673 N N . ARG A 1 90 ? -6.229 -4.027 -0.529 1.00 88.62 90 ARG A N 1
ATOM 674 C CA . ARG A 1 90 ? -6.767 -3.580 -1.827 1.00 88.62 90 ARG A CA 1
ATOM 675 C C . ARG A 1 90 ? -7.366 -2.179 -1.739 1.00 88.62 90 ARG A C 1
ATOM 677 O O . ARG A 1 90 ? -7.143 -1.370 -2.638 1.00 88.62 90 ARG A O 1
ATOM 684 N N . GLU A 1 91 ? -8.092 -1.869 -0.669 1.00 89.88 91 GLU A N 1
ATOM 685 C CA . GLU A 1 91 ? -8.671 -0.538 -0.472 1.00 89.88 91 GLU A CA 1
ATOM 686 C C . GLU A 1 91 ? -7.607 0.539 -0.288 1.00 89.88 91 GLU A C 1
ATOM 688 O O . GLU A 1 91 ? -7.665 1.570 -0.953 1.00 89.88 91 GLU A O 1
ATOM 693 N N . ALA A 1 92 ? -6.588 0.292 0.528 1.00 90.19 92 ALA A N 1
ATOM 694 C CA . ALA A 1 92 ? -5.495 1.242 0.693 1.00 90.19 92 ALA A CA 1
ATOM 695 C C . ALA A 1 92 ? -4.726 1.486 -0.614 1.00 90.19 92 ALA A C 1
ATOM 697 O O . ALA A 1 92 ? -4.405 2.629 -0.942 1.00 90.19 92 ALA A O 1
ATOM 698 N N . ARG A 1 93 ? -4.489 0.431 -1.411 1.00 90.38 93 ARG A N 1
ATOM 699 C CA . ARG A 1 93 ? -3.929 0.563 -2.769 1.00 90.38 93 ARG A CA 1
ATOM 700 C C . ARG A 1 93 ? -4.816 1.441 -3.643 1.00 90.38 93 ARG A C 1
ATOM 702 O O . ARG A 1 93 ? -4.312 2.346 -4.302 1.00 90.38 93 ARG A O 1
ATOM 709 N N . ARG A 1 94 ? -6.131 1.211 -3.618 1.00 89.44 94 ARG A N 1
ATOM 710 C CA . ARG A 1 94 ? -7.105 2.015 -4.364 1.00 89.44 94 ARG A CA 1
ATOM 711 C C . ARG A 1 94 ? -7.062 3.483 -3.944 1.00 89.44 94 ARG A C 1
ATOM 713 O O . ARG A 1 94 ? -7.050 4.339 -4.820 1.00 89.44 94 ARG A O 1
ATOM 720 N N . ALA A 1 95 ? -6.982 3.774 -2.646 1.00 90.56 95 ALA A N 1
ATOM 721 C CA . ALA A 1 95 ? -6.851 5.141 -2.145 1.00 90.56 95 ALA A CA 1
ATOM 722 C C . ALA A 1 95 ? -5.587 5.824 -2.697 1.00 90.56 95 ALA A C 1
ATOM 724 O O . ALA A 1 95 ? -5.669 6.921 -3.246 1.00 90.56 95 ALA A O 1
ATOM 725 N N . CYS A 1 96 ? -4.434 5.144 -2.654 1.00 90.56 96 CYS A N 1
ATOM 726 C CA . CYS A 1 96 ? -3.178 5.676 -3.198 1.00 90.56 96 CYS A CA 1
ATOM 727 C C . CYS A 1 96 ? -3.258 5.953 -4.707 1.00 90.56 96 CYS A C 1
ATOM 729 O O . CYS A 1 96 ? -2.748 6.968 -5.182 1.00 90.56 96 CYS A O 1
ATOM 731 N N . VAL A 1 97 ? -3.912 5.062 -5.459 1.00 90.38 97 VAL A N 1
ATOM 732 C CA . VAL A 1 97 ? -4.121 5.205 -6.908 1.00 90.38 97 VAL A CA 1
ATOM 733 C C . VAL A 1 97 ? -5.014 6.407 -7.213 1.00 90.38 97 VAL A C 1
ATOM 735 O O . VAL A 1 97 ? -4.663 7.208 -8.079 1.00 90.38 97 VAL A O 1
ATOM 738 N N . SER A 1 98 ? -6.114 6.581 -6.473 1.00 88.88 98 SER A N 1
ATOM 739 C CA . SER A 1 98 ? -7.016 7.734 -6.610 1.00 88.88 98 SER A CA 1
ATOM 740 C C . SER A 1 98 ? -6.301 9.064 -6.366 1.00 88.88 98 SER A C 1
ATOM 742 O O . SER A 1 98 ? -6.535 10.031 -7.086 1.00 88.88 98 SER A O 1
ATOM 744 N N . LEU A 1 99 ? -5.392 9.099 -5.390 1.00 87.81 99 LEU A N 1
ATOM 745 C CA . LEU A 1 99 ? -4.583 10.276 -5.058 1.00 87.81 99 LEU A CA 1
ATOM 746 C C . LEU A 1 99 ? -3.397 10.493 -5.995 1.00 87.81 99 LEU A C 1
ATOM 748 O O . LEU A 1 99 ? -2.756 11.538 -5.931 1.00 87.81 99 LEU A O 1
ATOM 752 N N . ARG A 1 100 ? -3.065 9.496 -6.824 1.00 88.06 100 ARG A N 1
ATOM 753 C CA . ARG A 1 100 ? -1.842 9.465 -7.639 1.00 88.06 100 ARG A CA 1
ATOM 754 C C . ARG A 1 100 ? -0.569 9.655 -6.801 1.00 88.06 100 ARG A C 1
ATOM 756 O O . ARG A 1 100 ? 0.418 10.198 -7.281 1.00 88.06 100 ARG A O 1
ATOM 763 N N . SER A 1 101 ? -0.585 9.204 -5.544 1.00 86.44 101 SER A N 1
ATOM 764 C CA . SER A 1 101 ? 0.520 9.416 -4.604 1.00 86.44 101 SER A CA 1
ATOM 765 C C . SER A 1 101 ? 1.408 8.178 -4.507 1.00 86.44 101 SER A C 1
ATOM 767 O O . SER A 1 101 ? 1.118 7.229 -3.771 1.00 86.44 101 SER A O 1
ATOM 769 N N . GLN A 1 102 ? 2.521 8.198 -5.244 1.00 88.69 102 GLN A N 1
ATOM 770 C CA . GLN A 1 102 ? 3.569 7.182 -5.121 1.00 88.69 102 GLN A CA 1
ATOM 771 C C . GLN A 1 102 ? 4.252 7.233 -3.747 1.00 88.69 102 GLN A C 1
ATOM 773 O O . GLN A 1 102 ? 4.630 6.189 -3.223 1.00 88.69 102 GLN A O 1
ATOM 778 N N . GLU A 1 103 ? 4.387 8.414 -3.140 1.00 87.44 103 GLU A N 1
ATOM 779 C CA . GLU A 1 103 ? 5.015 8.578 -1.823 1.00 87.44 103 GLU A CA 1
ATOM 780 C C . GLU A 1 103 ? 4.225 7.871 -0.720 1.00 87.44 103 GLU A C 1
ATOM 782 O O . GLU A 1 103 ? 4.801 7.114 0.059 1.00 87.44 103 GLU A O 1
ATOM 787 N N . MET A 1 104 ? 2.899 8.044 -0.694 1.00 88.44 104 MET A N 1
ATOM 788 C CA . MET A 1 104 ? 2.035 7.334 0.250 1.00 88.44 104 MET A CA 1
ATOM 789 C C . MET A 1 104 ? 2.076 5.825 0.003 1.00 88.44 104 MET A C 1
ATOM 791 O O . MET A 1 104 ? 2.189 5.036 0.939 1.00 88.44 104 MET A O 1
ATOM 795 N N . PHE A 1 105 ? 2.053 5.399 -1.261 1.00 88.94 105 PHE A N 1
ATOM 796 C CA . PHE A 1 105 ? 2.161 3.980 -1.575 1.00 88.94 105 PHE A CA 1
ATOM 797 C C . PHE A 1 105 ? 3.505 3.384 -1.132 1.00 88.94 105 PHE A C 1
ATOM 799 O O . PHE A 1 105 ? 3.544 2.286 -0.573 1.00 88.94 105 PHE A O 1
ATOM 806 N N . HIS A 1 106 ? 4.602 4.119 -1.319 1.00 87.56 106 HIS A N 1
ATOM 807 C CA . HIS A 1 106 ? 5.918 3.739 -0.821 1.00 87.56 106 HIS A CA 1
ATOM 808 C C . HIS A 1 106 ? 5.935 3.665 0.712 1.00 87.56 106 HIS A C 1
ATOM 810 O O . HIS A 1 106 ? 6.380 2.658 1.260 1.00 87.56 106 HIS A O 1
ATOM 816 N N . PHE A 1 107 ? 5.374 4.662 1.404 1.00 87.38 107 PHE A N 1
ATOM 817 C CA . PHE A 1 107 ? 5.226 4.661 2.860 1.00 87.38 107 PHE A CA 1
ATOM 818 C C . PHE A 1 107 ? 4.475 3.421 3.365 1.00 87.38 107 PHE A C 1
ATOM 820 O O . PHE A 1 107 ? 4.948 2.744 4.279 1.00 87.38 107 PHE A O 1
ATOM 827 N N . LEU A 1 108 ? 3.354 3.061 2.732 1.00 88.19 108 LEU A N 1
ATOM 828 C CA . LEU A 1 108 ? 2.622 1.845 3.082 1.00 88.19 108 LEU A CA 1
ATOM 829 C C . LEU A 1 108 ? 3.489 0.603 2.879 1.00 88.19 108 LEU A C 1
ATOM 831 O O . LEU A 1 108 ? 3.593 -0.206 3.791 1.00 88.19 108 LEU A O 1
ATOM 835 N N . ARG A 1 109 ? 4.173 0.461 1.737 1.00 85.19 109 ARG A N 1
ATOM 836 C CA . ARG A 1 109 ? 5.050 -0.695 1.461 1.00 85.19 109 ARG A CA 1
ATOM 837 C C . ARG A 1 109 ? 6.197 -0.850 2.460 1.00 85.19 109 ARG A C 1
ATOM 839 O O . ARG A 1 109 ? 6.645 -1.970 2.689 1.00 85.19 109 ARG A O 1
ATOM 846 N N . MET A 1 110 ? 6.659 0.251 3.044 1.00 80.69 110 MET A N 1
ATOM 847 C CA . MET A 1 110 ? 7.685 0.254 4.086 1.00 80.69 110 MET A CA 1
ATOM 848 C C . MET A 1 110 ? 7.174 -0.257 5.436 1.00 80.69 110 MET A C 1
ATOM 850 O O . MET A 1 110 ? 7.972 -0.659 6.286 1.00 80.69 110 MET A O 1
ATOM 854 N N . SER A 1 111 ? 5.857 -0.276 5.640 1.00 82.50 111 SER A N 1
ATOM 855 C CA . SER A 1 111 ? 5.261 -0.829 6.846 1.00 82.50 111 SER A CA 1
ATOM 856 C C . SER A 1 111 ? 5.274 -2.362 6.825 1.00 82.50 111 SER A C 1
ATOM 858 O O . SER A 1 111 ? 4.866 -2.980 5.833 1.00 82.50 111 SER A O 1
ATOM 860 N N . PRO A 1 112 ? 5.642 -3.014 7.945 1.00 75.56 112 PRO A N 1
ATOM 861 C CA . PRO A 1 112 ? 5.590 -4.470 8.060 1.00 75.56 112 PRO A CA 1
ATOM 862 C C . PRO A 1 112 ? 4.177 -5.038 7.854 1.00 75.56 112 PRO A C 1
ATOM 864 O O . PRO A 1 112 ? 4.042 -6.194 7.468 1.00 75.56 112 PRO A O 1
ATOM 867 N N . ALA A 1 113 ? 3.133 -4.230 8.062 1.00 74.94 113 ALA A N 1
ATOM 868 C CA . ALA A 1 113 ? 1.744 -4.633 7.862 1.00 74.94 113 ALA A CA 1
ATOM 869 C C . ALA A 1 113 ? 1.358 -4.827 6.380 1.00 74.94 113 ALA A C 1
ATOM 871 O O . ALA A 1 113 ? 0.407 -5.548 6.096 1.00 74.94 113 ALA A O 1
ATOM 872 N N . PHE A 1 114 ? 2.070 -4.187 5.444 1.00 73.94 114 PHE A N 1
ATOM 873 C CA . PHE A 1 114 ? 1.707 -4.122 4.016 1.00 73.94 114 PHE A CA 1
ATOM 874 C C . PHE A 1 114 ? 2.575 -4.981 3.104 1.00 73.94 114 PHE A C 1
ATOM 876 O O . PHE A 1 114 ? 2.114 -5.429 2.054 1.00 73.94 114 PHE A O 1
ATOM 883 N N . GLY A 1 115 ? 3.848 -5.140 3.455 1.00 64.88 115 GLY A N 1
ATOM 884 C CA . GLY A 1 115 ? 4.841 -5.696 2.543 1.00 64.88 115 GLY A CA 1
ATOM 885 C C . GLY A 1 115 ? 6.103 -6.153 3.250 1.00 64.88 115 GLY A C 1
ATOM 886 O O . GLY A 1 115 ? 7.201 -5.928 2.744 1.00 64.88 115 GLY A O 1
ATOM 887 N N . ALA A 1 116 ? 5.972 -6.774 4.426 1.00 54.97 116 ALA A N 1
ATOM 888 C CA . ALA A 1 116 ? 7.114 -7.445 5.022 1.00 54.97 116 ALA A CA 1
ATOM 889 C C . ALA A 1 116 ? 7.610 -8.539 4.061 1.00 54.97 116 ALA A C 1
ATOM 891 O O . ALA A 1 116 ? 6.875 -9.478 3.755 1.00 54.97 116 ALA A O 1
ATOM 892 N N . LEU A 1 117 ? 8.874 -8.428 3.629 1.00 57.09 117 LEU A N 1
ATOM 893 C CA . LEU A 1 117 ? 9.667 -9.601 3.249 1.00 57.09 117 LEU A CA 1
ATOM 894 C C . LEU A 1 117 ? 9.407 -10.684 4.296 1.00 57.09 117 LEU A C 1
ATOM 896 O O . LEU A 1 117 ? 9.377 -10.361 5.495 1.00 57.09 117 LEU A O 1
ATOM 900 N N . SER A 1 118 ? 9.202 -11.928 3.860 1.00 56.78 118 SER A N 1
ATOM 901 C CA . SER A 1 118 ? 8.908 -13.002 4.800 1.00 56.78 118 SER A CA 1
ATOM 902 C C . SER A 1 118 ? 10.003 -13.051 5.873 1.00 56.78 118 SER A C 1
ATOM 904 O O . SER A 1 118 ? 11.167 -12.713 5.629 1.00 56.78 118 SER A O 1
ATOM 906 N N . THR A 1 119 ? 9.643 -13.415 7.104 1.00 56.62 119 THR A N 1
ATOM 907 C CA . THR A 1 119 ? 10.621 -13.530 8.200 1.00 56.62 119 THR A CA 1
ATOM 908 C C . THR A 1 119 ? 11.788 -14.446 7.810 1.00 56.62 119 THR A C 1
ATOM 910 O O . THR A 1 119 ? 12.924 -14.199 8.211 1.00 56.62 119 THR A O 1
ATOM 913 N N . GLU A 1 120 ? 11.518 -15.444 6.968 1.00 60.50 120 GLU A N 1
ATOM 914 C CA . GLU A 1 120 ? 12.498 -16.354 6.382 1.00 60.50 120 GLU A CA 1
ATOM 915 C C . GLU A 1 120 ? 13.467 -15.634 5.431 1.00 60.50 120 GLU A C 1
ATOM 917 O O . GLU A 1 120 ? 14.681 -15.751 5.603 1.00 60.50 120 GLU A O 1
ATOM 922 N N . ASP A 1 121 ? 12.971 -14.786 4.525 1.00 61.53 121 ASP A N 1
ATOM 923 C CA . ASP A 1 121 ? 13.817 -13.973 3.638 1.00 61.53 121 ASP A CA 1
ATOM 924 C C . ASP A 1 121 ? 14.718 -13.022 4.427 1.00 61.53 121 ASP A C 1
ATOM 926 O O . ASP A 1 121 ? 15.893 -12.843 4.105 1.00 61.53 121 ASP A O 1
ATOM 930 N N . ARG A 1 122 ? 14.196 -12.427 5.506 1.00 64.56 122 ARG A N 1
ATOM 931 C CA . ARG A 1 122 ? 14.976 -11.538 6.382 1.00 64.56 122 ARG A CA 1
ATOM 932 C C . ARG A 1 122 ? 16.089 -12.292 7.105 1.00 64.56 122 ARG A C 1
ATOM 934 O O . ARG A 1 122 ? 17.187 -11.754 7.241 1.00 64.56 122 ARG A O 1
ATOM 941 N N . LEU A 1 123 ? 15.816 -13.520 7.545 1.00 65.06 123 LEU A N 1
ATOM 942 C CA . LEU A 1 123 ? 16.791 -14.379 8.214 1.00 65.06 123 LEU A CA 1
ATOM 943 C C . LEU A 1 123 ? 17.877 -14.854 7.234 1.00 65.06 123 LEU A C 1
ATOM 945 O O . LEU A 1 123 ? 19.064 -14.806 7.550 1.00 65.06 123 LEU A O 1
ATOM 949 N N . MET A 1 124 ? 17.483 -15.234 6.016 1.00 66.12 124 MET A N 1
ATOM 950 C CA . MET A 1 124 ? 18.383 -15.722 4.965 1.00 66.12 124 MET A CA 1
ATOM 951 C C . MET A 1 124 ? 19.273 -14.624 4.368 1.00 66.12 124 MET A C 1
ATOM 953 O O . MET A 1 124 ? 20.388 -14.896 3.921 1.00 66.12 124 MET A O 1
ATOM 957 N N . LEU A 1 125 ? 18.824 -13.365 4.382 1.00 67.12 125 LEU A N 1
ATOM 958 C CA . LEU A 1 125 ? 19.609 -12.226 3.894 1.00 67.12 125 LEU A CA 1
ATOM 959 C C . LEU A 1 125 ? 20.716 -11.779 4.873 1.00 67.12 125 LEU A C 1
ATOM 961 O O . LEU A 1 125 ? 21.588 -11.001 4.474 1.00 67.12 125 LEU A O 1
ATOM 965 N N . GLY A 1 126 ? 20.736 -12.297 6.111 1.00 59.50 126 GLY A N 1
ATOM 966 C CA . GLY A 1 126 ? 21.816 -12.110 7.097 1.00 59.50 126 GLY A CA 1
ATOM 967 C C . GLY A 1 126 ? 21.954 -10.692 7.672 1.00 59.50 126 GLY A C 1
ATOM 968 O O . GLY A 1 126 ? 22.866 -10.430 8.451 1.00 59.50 126 GLY A O 1
ATOM 969 N N . ALA A 1 127 ? 21.072 -9.776 7.276 1.00 60.75 127 ALA A N 1
ATOM 970 C CA . ALA A 1 127 ? 20.947 -8.400 7.747 1.00 60.75 127 ALA A CA 1
ATOM 971 C C . ALA A 1 127 ? 19.586 -7.849 7.279 1.00 60.75 127 ALA A C 1
ATOM 973 O O . ALA A 1 127 ? 19.041 -8.361 6.293 1.00 60.75 127 ALA A O 1
ATOM 974 N N . PRO A 1 128 ? 19.026 -6.796 7.911 1.00 64.00 128 PRO A N 1
ATOM 975 C CA . PRO A 1 128 ? 17.886 -6.099 7.331 1.00 64.00 128 PRO A CA 1
ATOM 976 C C . PRO A 1 128 ? 18.303 -5.552 5.962 1.00 64.00 128 PRO A C 1
ATOM 978 O O . PRO A 1 128 ? 19.120 -4.637 5.863 1.00 64.00 128 PRO A O 1
ATOM 981 N N . ALA A 1 129 ? 17.790 -6.163 4.892 1.00 65.12 129 ALA A N 1
ATOM 982 C CA . ALA A 1 129 ? 18.059 -5.684 3.550 1.00 65.12 129 ALA A CA 1
ATOM 983 C C . ALA A 1 129 ? 17.527 -4.248 3.436 1.00 65.12 129 ALA A C 1
ATOM 985 O O . ALA A 1 129 ? 16.393 -4.004 3.863 1.00 65.12 129 ALA A O 1
ATOM 986 N N . PRO A 1 130 ? 18.307 -3.305 2.875 1.00 71.88 130 PRO A N 1
ATOM 987 C CA . PRO A 1 130 ? 17.822 -1.952 2.683 1.00 71.88 130 PRO A CA 1
ATOM 988 C C . PRO A 1 130 ? 16.525 -1.974 1.864 1.00 71.88 130 PRO A C 1
ATOM 990 O O . PRO A 1 130 ? 16.340 -2.874 1.027 1.00 71.88 130 PRO A O 1
ATOM 993 N N . PRO A 1 131 ? 15.620 -1.019 2.108 1.00 77.00 131 PRO A N 1
ATOM 994 C CA . PRO A 1 131 ? 14.394 -0.933 1.342 1.00 77.00 131 PRO A CA 1
ATOM 995 C C . PRO A 1 131 ? 14.669 -0.671 -0.134 1.00 77.00 131 PRO A C 1
ATOM 997 O O . PRO A 1 131 ? 15.705 -0.127 -0.518 1.00 77.00 131 PRO A O 1
ATOM 1000 N N . GLU A 1 132 ? 13.731 -1.103 -0.967 1.00 83.44 132 GLU A N 1
ATOM 1001 C CA . GLU A 1 132 ? 13.754 -0.817 -2.397 1.00 83.44 132 GLU A CA 1
ATOM 1002 C C . GLU A 1 132 ? 13.494 0.667 -2.624 1.00 83.44 132 GLU A C 1
ATOM 1004 O O . GLU A 1 132 ? 12.572 1.233 -2.042 1.00 83.44 132 GLU A O 1
ATOM 1009 N N . GLU A 1 133 ? 14.281 1.289 -3.494 1.00 86.75 133 GLU A N 1
ATOM 1010 C CA . GLU A 1 133 ? 14.068 2.678 -3.892 1.00 86.75 133 GLU A CA 1
ATOM 1011 C C . GLU A 1 133 ? 13.300 2.684 -5.210 1.00 86.75 133 GLU A C 1
ATOM 1013 O O . GLU A 1 133 ? 13.731 2.063 -6.188 1.00 86.75 133 GLU A O 1
ATOM 1018 N N . ILE A 1 134 ? 12.155 3.361 -5.237 1.00 90.19 134 ILE A N 1
ATOM 1019 C CA . ILE A 1 134 ? 11.337 3.502 -6.441 1.00 90.19 134 ILE A CA 1
ATOM 1020 C C . ILE A 1 134 ? 10.984 4.971 -6.595 1.00 90.19 134 ILE A C 1
ATOM 1022 O O . ILE A 1 134 ? 10.153 5.492 -5.853 1.00 90.19 134 ILE A O 1
ATOM 1026 N N . VAL A 1 135 ? 11.604 5.617 -7.577 1.00 90.19 135 VAL A N 1
ATOM 1027 C CA . VAL A 1 135 ? 11.358 7.022 -7.905 1.00 90.19 135 VAL A CA 1
ATOM 1028 C C . VAL A 1 135 ? 10.546 7.072 -9.188 1.00 90.19 135 VAL A C 1
ATOM 1030 O O . VAL A 1 135 ? 10.985 6.552 -10.212 1.00 90.19 135 VAL A O 1
ATOM 1033 N N . VAL A 1 136 ? 9.360 7.672 -9.121 1.00 91.06 136 VAL A N 1
ATOM 1034 C CA . VAL A 1 136 ? 8.485 7.898 -10.277 1.00 91.06 136 VAL A CA 1
ATOM 1035 C C . VAL A 1 136 ? 8.530 9.384 -10.607 1.00 91.06 136 VAL A C 1
ATOM 1037 O O . VAL A 1 136 ? 8.219 10.215 -9.760 1.00 91.06 136 VAL A O 1
ATOM 1040 N N . GLU A 1 137 ? 8.922 9.712 -11.832 1.00 90.19 137 GLU A N 1
ATOM 1041 C CA . GLU A 1 137 ? 8.968 11.082 -12.340 1.00 90.19 137 GLU A CA 1
ATOM 1042 C C . GLU A 1 137 ? 7.899 11.225 -13.428 1.00 90.19 137 GLU A C 1
ATOM 1044 O O . GLU A 1 137 ? 8.013 10.643 -14.511 1.00 90.19 137 GLU A O 1
ATOM 1049 N N . GLU A 1 138 ? 6.841 11.981 -13.139 1.00 86.38 138 GLU A N 1
ATOM 1050 C CA . GLU A 1 138 ? 5.831 12.338 -14.136 1.00 86.38 138 GLU A CA 1
ATOM 1051 C C . GLU A 1 138 ? 6.311 13.543 -14.952 1.00 86.38 138 GLU A C 1
ATOM 1053 O O . GLU A 1 138 ? 6.751 14.554 -14.405 1.00 86.38 138 GLU A O 1
ATOM 1058 N N . MET A 1 139 ? 6.251 13.433 -16.277 1.00 85.19 139 MET A N 1
ATOM 1059 C CA . MET A 1 139 ? 6.757 14.442 -17.200 1.00 85.19 139 MET A CA 1
ATOM 1060 C C . MET A 1 139 ? 5.604 15.251 -17.801 1.00 85.19 139 MET A C 1
ATOM 1062 O O . MET A 1 139 ? 4.551 14.713 -18.153 1.00 85.19 139 MET A O 1
ATOM 1066 N N . ALA A 1 140 ? 5.815 16.557 -17.972 1.00 80.56 140 ALA A N 1
ATOM 1067 C CA . ALA A 1 140 ? 4.856 17.416 -18.656 1.00 80.56 140 ALA A CA 1
ATOM 1068 C C . ALA A 1 140 ? 4.814 17.082 -20.160 1.00 80.56 140 ALA A C 1
ATOM 1070 O O . ALA A 1 140 ? 5.840 17.077 -20.837 1.00 80.56 140 ALA A O 1
ATOM 1071 N N . GLY A 1 141 ? 3.622 16.814 -20.696 1.00 77.38 141 GLY A N 1
ATOM 1072 C CA . GLY A 1 141 ? 3.421 16.548 -22.119 1.00 77.38 141 GLY A CA 1
ATOM 1073 C C . GLY A 1 141 ? 2.006 16.066 -22.424 1.00 77.38 141 GLY A C 1
ATOM 1074 O O . GLY A 1 141 ? 1.318 15.561 -21.542 1.00 77.38 141 GLY A O 1
ATOM 1075 N N . ALA A 1 142 ? 1.576 16.189 -23.684 1.00 69.81 142 ALA A N 1
ATOM 1076 C CA . ALA A 1 142 ? 0.215 15.838 -24.113 1.00 69.81 142 ALA A CA 1
ATOM 1077 C C . ALA A 1 142 ? -0.162 14.363 -23.859 1.00 69.81 142 ALA A C 1
ATOM 1079 O O . ALA A 1 142 ? -1.337 14.040 -23.725 1.00 69.81 142 ALA A O 1
ATOM 1080 N N . ALA A 1 143 ? 0.835 13.476 -23.783 1.00 75.44 143 ALA A N 1
ATOM 1081 C CA . ALA A 1 143 ? 0.654 12.048 -23.530 1.00 75.44 143 ALA A CA 1
ATOM 1082 C C . ALA A 1 143 ? 0.896 11.637 -22.065 1.00 75.44 143 ALA A C 1
ATOM 1084 O O . ALA A 1 143 ? 0.872 10.445 -21.772 1.00 75.44 143 ALA A O 1
ATOM 1085 N N . HIS A 1 144 ? 1.169 12.594 -21.168 1.00 77.00 144 HIS A N 1
ATOM 1086 C CA . HIS A 1 144 ? 1.549 12.350 -19.772 1.00 77.00 144 HIS A CA 1
ATOM 1087 C C . HIS A 1 144 ? 2.598 11.230 -19.589 1.00 77.00 144 HIS A C 1
ATOM 1089 O O . HIS A 1 144 ? 2.344 10.244 -18.887 1.00 77.00 144 HIS A O 1
ATOM 1095 N N . PRO A 1 145 ? 3.771 11.329 -20.250 1.00 85.00 145 PRO A N 1
ATOM 1096 C CA . PRO A 1 145 ? 4.810 10.326 -20.082 1.00 85.00 145 PRO A CA 1
ATOM 1097 C C . PRO A 1 145 ? 5.306 10.299 -18.632 1.00 85.00 145 PRO A C 1
ATOM 1099 O O . PRO A 1 145 ? 5.286 11.305 -17.924 1.00 85.00 145 PRO A O 1
ATOM 1102 N N . PHE A 1 146 ? 5.769 9.137 -18.189 1.00 89.00 146 PHE A N 1
ATOM 1103 C CA . PHE A 1 146 ? 6.394 8.978 -16.883 1.00 89.00 146 PHE A CA 1
ATOM 1104 C C . PHE A 1 146 ? 7.658 8.136 -17.015 1.00 89.00 146 PHE A C 1
ATOM 1106 O O . PHE A 1 146 ? 7.770 7.289 -17.905 1.00 89.00 146 PHE A O 1
ATOM 1113 N N . SER A 1 147 ? 8.609 8.365 -16.118 1.00 89.19 147 SER A N 1
ATOM 1114 C CA . SER A 1 147 ? 9.803 7.543 -15.973 1.00 89.19 147 SER A CA 1
ATOM 1115 C C . SER A 1 147 ? 9.843 6.938 -14.575 1.00 89.19 147 SER A C 1
ATOM 1117 O O . SER A 1 147 ? 9.339 7.529 -13.620 1.00 89.19 147 SER A O 1
ATOM 1119 N N . VAL A 1 148 ? 10.401 5.733 -14.454 1.00 90.38 148 VAL A N 1
ATOM 1120 C CA . VAL A 1 148 ? 10.537 5.056 -13.161 1.00 90.38 148 VAL A CA 1
ATOM 1121 C C . VAL A 1 148 ? 11.957 4.554 -13.002 1.00 90.38 148 VAL A C 1
ATOM 1123 O O . VAL A 1 148 ? 12.478 3.842 -13.862 1.00 90.38 148 VAL A O 1
ATOM 1126 N N . ARG A 1 149 ? 12.580 4.916 -11.885 1.00 90.69 149 ARG A N 1
ATOM 1127 C CA . ARG A 1 149 ? 13.915 4.476 -11.495 1.00 90.69 149 ARG A CA 1
ATOM 1128 C C . ARG A 1 149 ? 13.789 3.520 -10.319 1.00 90.69 149 ARG A C 1
ATOM 1130 O O . ARG A 1 149 ? 13.266 3.890 -9.272 1.00 90.69 149 ARG A O 1
ATOM 1137 N N . PHE A 1 150 ? 14.300 2.306 -10.495 1.00 89.44 150 PHE A N 1
ATOM 1138 C CA . PHE A 1 150 ? 14.328 1.281 -9.456 1.00 89.44 150 PHE A CA 1
ATOM 1139 C C . PHE A 1 150 ? 15.753 1.080 -8.946 1.00 89.44 150 PHE A C 1
ATOM 1141 O O . PHE A 1 150 ? 16.684 0.910 -9.736 1.00 89.44 150 PHE A O 1
ATOM 1148 N N . ARG A 1 151 ? 15.915 1.004 -7.627 1.00 89.25 151 ARG A N 1
ATOM 1149 C CA . ARG A 1 151 ? 17.117 0.487 -6.969 1.00 89.25 151 ARG A CA 1
ATOM 1150 C C . ARG A 1 151 ? 16.706 -0.700 -6.112 1.00 89.25 151 ARG A C 1
ATOM 1152 O O . ARG A 1 151 ? 15.954 -0.542 -5.155 1.00 89.25 151 ARG A O 1
ATOM 1159 N N . ILE A 1 152 ? 17.220 -1.884 -6.445 1.00 87.06 152 ILE A N 1
ATOM 1160 C CA . ILE A 1 152 ? 16.916 -3.129 -5.727 1.00 87.06 152 ILE A CA 1
ATOM 1161 C C . ILE A 1 152 ? 18.180 -3.587 -4.988 1.00 87.06 152 ILE A C 1
ATOM 1163 O O . ILE A 1 152 ? 19.077 -4.187 -5.596 1.00 87.06 152 ILE A O 1
ATOM 1167 N N . PRO A 1 153 ? 18.308 -3.300 -3.682 1.00 84.56 153 PRO A N 1
ATOM 1168 C CA . PRO A 1 153 ? 19.459 -3.728 -2.904 1.00 84.56 153 PRO A CA 1
ATOM 1169 C C . PRO A 1 153 ? 19.561 -5.248 -2.876 1.00 84.56 153 PRO A C 1
ATOM 1171 O O . PRO A 1 153 ? 18.565 -5.957 -2.746 1.00 84.56 153 PRO A O 1
ATOM 1174 N N . MET A 1 154 ? 20.792 -5.754 -2.966 1.00 82.00 154 MET A N 1
ATOM 1175 C CA . MET A 1 154 ? 21.066 -7.191 -2.906 1.00 82.00 154 MET A CA 1
ATOM 1176 C C . MET A 1 154 ? 20.280 -8.007 -3.947 1.00 82.00 154 MET A C 1
ATOM 1178 O O . MET A 1 154 ? 19.986 -9.175 -3.693 1.00 82.00 154 MET A O 1
ATOM 1182 N N . PHE A 1 155 ? 19.976 -7.423 -5.117 1.00 84.06 155 PHE A N 1
ATOM 1183 C CA . PHE A 1 155 ? 19.188 -8.062 -6.177 1.00 84.06 155 PHE A CA 1
ATOM 1184 C C . PHE A 1 155 ? 19.629 -9.503 -6.440 1.00 84.06 155 PHE A C 1
ATOM 1186 O O . PHE A 1 155 ? 18.805 -10.403 -6.389 1.00 84.06 155 PHE A O 1
ATOM 1193 N N . HIS A 1 156 ? 20.936 -9.743 -6.611 1.00 83.62 156 HIS A N 1
ATOM 1194 C CA . HIS A 1 156 ? 21.470 -11.086 -6.848 1.00 83.62 156 HIS A CA 1
ATOM 1195 C C . HIS A 1 156 ? 21.192 -12.066 -5.694 1.00 83.62 156 HIS A C 1
ATOM 1197 O O . HIS A 1 156 ? 20.832 -13.211 -5.949 1.00 83.62 156 HIS A O 1
ATOM 1203 N N . LYS A 1 157 ? 21.307 -11.633 -4.429 1.00 82.75 157 LYS A N 1
ATOM 1204 C CA . LYS A 1 157 ? 21.010 -12.489 -3.266 1.00 82.75 157 LYS A CA 1
ATOM 1205 C C . LYS A 1 157 ? 19.516 -12.790 -3.162 1.00 82.75 157 LYS A C 1
ATOM 1207 O O . LYS A 1 157 ? 19.157 -13.954 -3.050 1.00 82.75 157 LYS A O 1
ATOM 1212 N N . ARG A 1 158 ? 18.660 -11.765 -3.269 1.00 78.81 158 ARG A N 1
ATOM 1213 C CA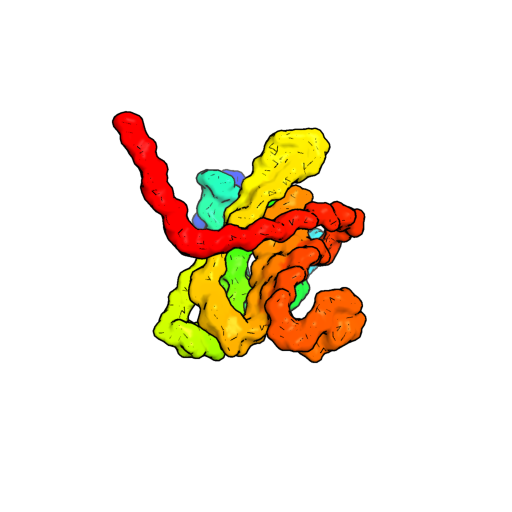 . ARG A 1 158 ? 17.194 -11.929 -3.273 1.00 78.81 158 ARG A CA 1
ATOM 1214 C C . ARG A 1 158 ? 16.751 -12.868 -4.392 1.00 78.81 158 ARG A C 1
ATOM 1216 O O . ARG A 1 158 ? 16.000 -13.802 -4.153 1.00 78.81 158 ARG A O 1
ATOM 1223 N N . ARG A 1 159 ? 17.344 -12.710 -5.578 1.00 79.00 159 ARG A N 1
ATOM 1224 C CA . ARG A 1 159 ? 17.175 -13.616 -6.721 1.00 79.00 159 ARG A CA 1
ATOM 1225 C C . ARG A 1 159 ? 17.460 -15.073 -6.350 1.00 79.00 159 ARG A C 1
ATOM 1227 O O . ARG A 1 159 ? 16.744 -15.958 -6.802 1.00 79.00 159 ARG A O 1
ATOM 1234 N N . MET A 1 160 ? 18.557 -15.336 -5.643 1.00 79.56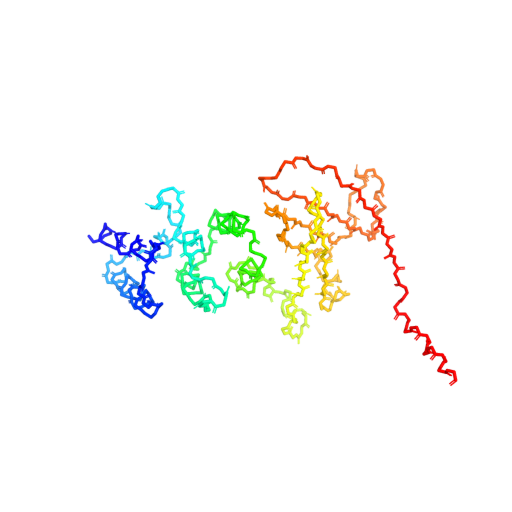 160 MET A N 1
ATOM 1235 C CA . MET A 1 160 ? 19.004 -16.708 -5.392 1.00 79.56 160 MET A CA 1
ATOM 1236 C C . MET A 1 160 ? 18.107 -17.417 -4.377 1.00 79.56 160 MET A C 1
ATOM 1238 O O . MET A 1 160 ? 17.982 -18.638 -4.446 1.00 79.56 160 MET A O 1
ATOM 1242 N N . LEU A 1 161 ? 17.481 -16.649 -3.483 1.00 78.06 161 LEU A N 1
ATOM 1243 C CA . LEU A 1 161 ? 16.601 -17.145 -2.431 1.00 78.06 161 LEU A CA 1
ATOM 1244 C C . LEU A 1 161 ? 15.155 -17.297 -2.927 1.00 78.06 161 LEU A C 1
ATOM 1246 O O . LEU A 1 161 ? 14.641 -18.409 -2.959 1.00 78.06 161 LEU A O 1
ATOM 1250 N N . ASP A 1 162 ? 14.543 -16.207 -3.391 1.00 69.50 162 ASP A N 1
ATOM 1251 C CA . ASP A 1 162 ? 13.101 -16.136 -3.678 1.00 69.50 162 ASP A CA 1
ATOM 1252 C C . ASP A 1 162 ? 12.781 -16.513 -5.145 1.00 69.50 162 ASP A C 1
ATOM 1254 O O . ASP A 1 162 ? 11.686 -16.939 -5.506 1.00 69.50 162 ASP A O 1
ATOM 1258 N N . ARG A 1 163 ? 13.777 -16.419 -6.049 1.00 75.88 163 ARG A N 1
ATOM 1259 C CA . ARG A 1 163 ? 13.640 -16.591 -7.522 1.00 75.88 163 ARG A CA 1
ATOM 1260 C C . ARG A 1 163 ? 12.538 -15.734 -8.162 1.00 75.88 163 ARG A C 1
ATOM 1262 O O . ARG A 1 163 ? 12.223 -15.929 -9.342 1.00 75.88 163 ARG A O 1
ATOM 1269 N N . HIS A 1 164 ? 11.998 -14.798 -7.394 1.00 81.56 164 HIS A N 1
ATOM 1270 C CA . HIS A 1 164 ? 10.878 -13.928 -7.682 1.00 81.56 164 HIS A CA 1
ATOM 1271 C C . HIS A 1 164 ? 11.133 -12.603 -6.968 1.00 81.56 164 HIS A C 1
ATOM 1273 O O . HIS A 1 164 ? 11.520 -12.589 -5.808 1.00 81.56 164 HIS A O 1
ATOM 1279 N N . ILE A 1 165 ? 11.034 -11.488 -7.679 1.00 85.06 165 ILE A N 1
ATOM 1280 C CA . ILE A 1 165 ? 11.148 -10.148 -7.100 1.00 85.06 165 ILE A CA 1
ATOM 1281 C C . ILE A 1 165 ? 10.043 -9.316 -7.732 1.00 85.06 165 ILE A C 1
ATOM 1283 O O . ILE A 1 165 ? 10.062 -9.121 -8.946 1.00 85.06 165 ILE A O 1
ATOM 1287 N N . SER A 1 166 ? 9.105 -8.817 -6.927 1.00 87.62 166 SER A N 1
ATOM 1288 C CA . SER A 1 166 ? 8.010 -7.964 -7.393 1.00 87.62 166 SER A CA 1
ATOM 1289 C C . SER A 1 166 ? 8.132 -6.540 -6.857 1.00 87.62 166 SER A C 1
ATOM 1291 O O . SER A 1 166 ? 8.250 -6.313 -5.653 1.00 87.62 166 SER A O 1
ATOM 1293 N N . LEU A 1 167 ? 8.072 -5.569 -7.767 1.00 89.06 167 LEU A N 1
ATOM 1294 C CA . LEU A 1 167 ? 8.120 -4.143 -7.481 1.00 89.06 167 LEU A CA 1
ATOM 1295 C C . LEU A 1 167 ? 6.827 -3.495 -7.954 1.00 89.06 167 LEU A C 1
ATOM 1297 O O . LEU A 1 167 ? 6.573 -3.400 -9.152 1.00 89.06 167 LEU A O 1
ATOM 1301 N N . GLN A 1 168 ? 6.032 -2.989 -7.021 1.00 90.50 168 GLN A N 1
ATOM 1302 C CA . GLN A 1 168 ? 4.810 -2.260 -7.344 1.00 90.50 168 GLN A CA 1
ATOM 1303 C C . GLN A 1 168 ? 5.035 -0.750 -7.272 1.00 90.50 168 GLN A C 1
ATOM 1305 O O . GLN A 1 168 ? 5.719 -0.262 -6.366 1.00 90.50 168 GLN A O 1
ATOM 1310 N N . PHE A 1 169 ? 4.429 0.001 -8.186 1.00 91.12 169 PHE A N 1
ATOM 1311 C CA . PHE A 1 169 ? 4.511 1.461 -8.213 1.00 91.12 169 PHE A CA 1
ATOM 1312 C C . PHE A 1 169 ? 3.258 2.084 -8.826 1.00 91.12 169 PHE A C 1
ATOM 1314 O O . PHE A 1 169 ? 2.558 1.448 -9.611 1.00 91.12 169 PHE A O 1
ATOM 1321 N N . ILE A 1 170 ? 2.980 3.332 -8.464 1.00 90.62 170 ILE A N 1
ATOM 1322 C CA . ILE A 1 170 ? 1.881 4.126 -9.000 1.00 90.62 170 ILE A CA 1
ATOM 1323 C C . ILE A 1 170 ? 2.454 5.179 -9.940 1.00 90.62 170 ILE A C 1
ATOM 1325 O O . ILE A 1 170 ? 3.349 5.929 -9.563 1.00 90.62 170 ILE A O 1
ATOM 1329 N N . ALA A 1 171 ? 1.921 5.241 -11.155 1.00 89.69 171 ALA A N 1
ATOM 1330 C CA . ALA A 1 171 ? 2.219 6.294 -12.119 1.00 89.69 171 ALA A CA 1
ATOM 1331 C C . ALA A 1 171 ? 0.946 6.644 -12.890 1.00 89.69 171 ALA A C 1
ATOM 1333 O O . ALA A 1 171 ? 0.180 5.746 -13.246 1.00 89.69 171 ALA A O 1
ATOM 1334 N N . GLN A 1 172 ? 0.690 7.930 -13.142 1.00 87.00 172 GLN A N 1
ATOM 1335 C CA . GLN A 1 172 ? -0.482 8.386 -13.900 1.00 87.00 172 GLN A CA 1
ATOM 1336 C C . GLN A 1 172 ? -1.817 7.850 -13.350 1.00 87.00 172 GLN A C 1
ATOM 1338 O O . GLN A 1 172 ? -2.738 7.522 -14.101 1.00 87.00 172 GLN A O 1
ATOM 1343 N N . GLY A 1 173 ? -1.918 7.717 -12.021 1.00 86.00 173 GLY A N 1
ATOM 1344 C CA . GLY A 1 173 ? -3.102 7.164 -11.355 1.00 86.00 173 GLY A CA 1
ATOM 1345 C C . GLY A 1 173 ? -3.379 5.701 -11.699 1.00 86.00 173 GLY A C 1
ATOM 1346 O O . GLY A 1 173 ?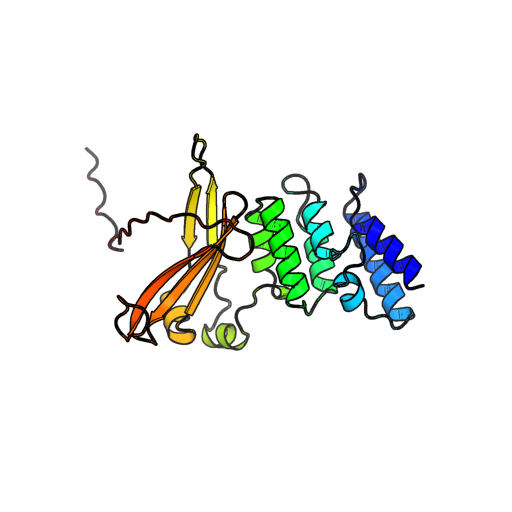 -4.537 5.297 -11.778 1.00 86.00 173 GLY A O 1
ATOM 1347 N N . ARG A 1 174 ? -2.331 4.910 -11.947 1.00 87.94 174 ARG A N 1
ATOM 1348 C CA . ARG A 1 174 ? -2.425 3.475 -12.238 1.00 87.94 174 ARG A CA 1
ATOM 1349 C C . ARG A 1 174 ? -1.389 2.707 -11.446 1.00 87.94 174 ARG A C 1
ATOM 1351 O O . ARG A 1 174 ? -0.274 3.188 -11.264 1.00 87.94 174 ARG A O 1
ATOM 1358 N N . LEU A 1 175 ? -1.763 1.510 -11.006 1.00 89.19 175 LEU A N 1
ATOM 1359 C CA . LEU A 1 175 ? -0.869 0.608 -10.296 1.00 89.19 175 LEU A CA 1
ATOM 1360 C C . LEU A 1 175 ? -0.183 -0.325 -11.295 1.00 89.19 175 LEU A C 1
ATOM 1362 O O . LEU A 1 175 ? -0.836 -1.040 -12.056 1.00 89.19 175 LEU A O 1
ATOM 1366 N N . PHE A 1 176 ? 1.138 -0.331 -11.264 1.00 90.00 176 PHE A N 1
ATOM 1367 C CA . PHE A 1 176 ? 1.987 -1.190 -12.068 1.00 90.00 176 PHE A CA 1
ATOM 1368 C C . PHE A 1 176 ? 2.748 -2.157 -11.176 1.00 90.00 176 PHE A C 1
ATOM 1370 O O . PHE A 1 176 ? 3.013 -1.877 -10.006 1.00 90.00 176 PHE A O 1
ATOM 1377 N N . GLU A 1 177 ? 3.135 -3.282 -11.760 1.00 90.00 177 GLU A N 1
ATOM 1378 C CA . GLU A 1 177 ? 4.014 -4.264 -11.151 1.00 90.00 177 GLU A CA 1
ATOM 1379 C C . GLU A 1 177 ? 5.107 -4.661 -12.140 1.00 90.00 177 GLU A C 1
ATOM 1381 O O . GLU A 1 177 ? 4.820 -5.094 -13.258 1.00 90.00 177 GLU A O 1
ATOM 1386 N N . LEU A 1 178 ? 6.358 -4.500 -11.714 1.00 89.75 178 LEU A N 1
ATOM 1387 C CA . LEU A 1 178 ? 7.541 -5.018 -12.378 1.00 89.75 178 LEU A CA 1
ATOM 1388 C C . LEU A 1 178 ? 8.017 -6.258 -11.623 1.00 89.75 178 LEU A C 1
ATOM 1390 O O . LEU A 1 178 ? 8.462 -6.176 -10.481 1.00 89.75 178 LEU A O 1
ATOM 1394 N N . GLU A 1 179 ? 7.929 -7.402 -12.280 1.00 88.88 179 GLU A N 1
ATOM 1395 C CA . GLU A 1 179 ? 8.287 -8.705 -11.738 1.00 88.88 179 GLU A CA 1
ATOM 1396 C C . GLU A 1 179 ? 9.549 -9.229 -12.425 1.00 88.88 179 GLU A C 1
ATOM 1398 O O . GLU A 1 179 ? 9.618 -9.261 -13.653 1.00 88.88 179 GLU A O 1
ATOM 1403 N N . PHE A 1 180 ? 10.525 -9.692 -11.647 1.00 87.69 180 PHE A N 1
ATOM 1404 C CA . PHE A 1 180 ? 11.663 -10.470 -12.126 1.00 87.69 180 PHE A CA 1
ATOM 1405 C C . PHE A 1 180 ? 11.525 -11.906 -11.645 1.00 87.69 180 PHE A C 1
ATOM 1407 O O . PHE A 1 180 ? 11.412 -12.150 -10.445 1.00 87.69 180 PHE A O 1
ATOM 1414 N N . PHE A 1 181 ? 11.576 -12.864 -12.564 1.00 86.56 181 PHE A N 1
ATOM 1415 C CA . PHE A 1 181 ? 11.415 -14.273 -12.227 1.00 86.56 181 PHE A CA 1
ATOM 1416 C C . PHE A 1 181 ? 12.257 -15.182 -13.121 1.00 86.56 181 PHE A C 1
ATOM 1418 O O . PHE A 1 181 ? 12.708 -14.816 -14.210 1.00 86.56 181 PHE A O 1
ATOM 1425 N N . THR A 1 182 ? 12.474 -16.406 -12.641 1.00 84.88 182 THR A N 1
ATOM 1426 C CA . THR A 1 182 ? 13.037 -17.490 -13.455 1.00 84.88 182 THR A CA 1
ATOM 1427 C C . THR A 1 182 ? 11.895 -18.243 -14.126 1.00 84.88 182 THR A C 1
ATOM 1429 O O . THR A 1 182 ? 11.022 -18.765 -13.430 1.00 84.88 182 THR A O 1
ATOM 1432 N N . ALA A 1 183 ? 11.888 -18.318 -15.457 1.00 81.50 183 ALA A N 1
ATOM 1433 C CA . ALA A 1 183 ? 10.836 -19.014 -16.191 1.00 81.50 183 ALA A CA 1
ATOM 1434 C C . ALA A 1 183 ? 10.786 -20.501 -15.793 1.00 81.50 183 ALA A C 1
ATOM 1436 O O . ALA A 1 183 ? 11.758 -21.238 -15.980 1.00 81.50 183 ALA A O 1
ATOM 1437 N N . LYS A 1 184 ? 9.650 -20.926 -15.222 1.00 76.62 184 LYS A N 1
ATOM 1438 C CA . LYS A 1 184 ? 9.386 -22.318 -14.811 1.00 76.62 184 LYS A CA 1
ATOM 1439 C C . LYS A 1 184 ? 8.511 -23.082 -15.808 1.00 76.62 184 LYS A C 1
ATOM 1441 O O . LYS A 1 184 ? 8.540 -24.305 -15.799 1.00 76.62 184 LYS A O 1
ATOM 1446 N N . ASN A 1 185 ? 7.736 -22.377 -16.637 1.00 65.81 185 ASN A N 1
ATOM 1447 C CA . ASN A 1 185 ? 6.736 -22.974 -17.518 1.00 65.81 185 ASN A CA 1
ATOM 1448 C C . ASN A 1 185 ? 6.957 -22.526 -18.984 1.00 65.81 185 ASN A C 1
ATOM 1450 O O . ASN A 1 185 ? 6.944 -21.319 -19.237 1.00 65.81 185 ASN A O 1
ATOM 1454 N N . PRO A 1 186 ? 7.164 -23.455 -19.939 1.00 59.22 186 PRO A N 1
ATOM 1455 C CA . PRO A 1 186 ? 7.345 -23.146 -21.362 1.00 59.22 186 PRO A CA 1
ATOM 1456 C C . PRO A 1 186 ? 6.058 -22.723 -22.098 1.00 59.22 186 PRO A C 1
ATOM 1458 O O . PRO A 1 186 ? 6.114 -22.411 -23.285 1.00 59.22 186 PRO A O 1
ATOM 1461 N N . GLU A 1 187 ? 4.895 -22.712 -21.436 1.00 57.84 187 GLU A N 1
ATOM 1462 C CA . GLU A 1 187 ? 3.609 -22.357 -22.065 1.00 57.84 187 GLU A CA 1
ATOM 1463 C C . GLU A 1 187 ? 3.526 -20.897 -22.533 1.00 57.84 187 GLU A C 1
ATOM 1465 O O . GLU A 1 187 ? 2.789 -20.579 -23.471 1.00 57.84 187 GLU A O 1
ATOM 1470 N N . VAL A 1 188 ? 4.316 -20.000 -21.936 1.00 65.56 188 VAL A N 1
ATOM 1471 C CA . VAL A 1 188 ? 4.473 -18.643 -22.459 1.00 65.56 188 VAL A CA 1
ATOM 1472 C C . VAL A 1 188 ? 5.426 -18.716 -23.645 1.00 65.56 188 VAL A C 1
ATOM 1474 O O . VAL A 1 188 ? 6.645 -18.816 -23.481 1.00 65.56 188 VAL A O 1
ATOM 1477 N N . LYS A 1 189 ? 4.855 -18.661 -24.855 1.00 60.97 189 LYS A N 1
ATOM 1478 C CA . LYS A 1 189 ? 5.609 -18.501 -26.104 1.00 60.97 189 LYS A CA 1
ATOM 1479 C C . LYS A 1 189 ? 6.650 -17.399 -25.872 1.00 60.97 189 LYS A C 1
ATOM 1481 O O . LYS A 1 189 ? 6.285 -16.328 -25.403 1.00 60.97 189 LYS A O 1
ATOM 1486 N N . HIS A 1 190 ? 7.921 -17.688 -26.157 1.00 69.00 190 HIS A N 1
ATOM 1487 C CA . HIS A 1 190 ? 9.103 -16.822 -25.962 1.00 69.00 190 HIS A CA 1
ATOM 1488 C C . HIS A 1 190 ? 9.870 -16.927 -24.628 1.00 69.00 190 HIS A C 1
ATOM 1490 O O . HIS A 1 190 ? 10.926 -16.304 -24.531 1.00 69.00 190 HIS A O 1
ATOM 1496 N N . LEU A 1 191 ? 9.443 -17.726 -23.641 1.00 73.62 191 LEU A N 1
ATOM 1497 C CA . LEU A 1 191 ? 10.251 -17.966 -22.433 1.00 73.62 191 LEU A CA 1
ATOM 1498 C C . LEU A 1 191 ? 11.055 -19.269 -22.530 1.00 73.62 191 LEU A C 1
ATOM 1500 O O . LEU A 1 191 ? 10.491 -20.347 -22.712 1.00 73.62 191 LEU A O 1
ATOM 1504 N N . ILE A 1 192 ? 12.378 -19.185 -22.366 1.00 75.88 192 ILE A N 1
ATOM 1505 C CA . ILE A 1 192 ? 13.242 -20.367 -22.244 1.00 75.88 192 ILE A CA 1
ATOM 1506 C C . ILE A 1 192 ? 13.271 -20.798 -20.776 1.00 75.88 192 ILE A C 1
ATOM 1508 O O . ILE A 1 192 ? 13.463 -19.977 -19.878 1.00 75.88 192 ILE A O 1
ATOM 1512 N N . LEU A 1 193 ? 13.095 -22.094 -20.516 1.00 79.88 193 LEU A N 1
ATOM 1513 C CA . LEU A 1 193 ? 13.146 -22.649 -19.163 1.00 79.88 193 LEU A CA 1
ATOM 1514 C C . LEU A 1 193 ? 14.469 -22.279 -18.470 1.00 79.88 193 LEU A C 1
ATOM 1516 O O . LEU A 1 193 ? 15.547 -22.453 -19.035 1.00 79.88 193 LEU A O 1
ATOM 1520 N N . GLY A 1 194 ? 14.390 -21.760 -17.244 1.00 75.56 194 GLY A N 1
ATOM 1521 C CA . GLY A 1 194 ? 15.565 -21.309 -16.493 1.00 75.56 194 GLY A CA 1
ATOM 1522 C C . GLY A 1 194 ? 16.111 -19.938 -16.913 1.00 75.56 194 GLY A C 1
ATOM 1523 O O . GLY A 1 194 ? 17.016 -19.422 -16.253 1.00 75.56 194 GLY A O 1
ATOM 1524 N N . GLN A 1 195 ? 15.559 -19.316 -17.961 1.00 81.56 195 GLN A N 1
ATOM 1525 C CA . GLN A 1 195 ? 15.943 -17.974 -18.384 1.00 81.56 195 GLN A CA 1
ATOM 1526 C C . GLN A 1 195 ? 15.369 -16.903 -17.455 1.00 81.56 195 GLN A C 1
ATOM 1528 O O . GLN A 1 195 ? 14.267 -17.000 -16.903 1.00 81.56 195 GLN A O 1
ATOM 1533 N N . TRP A 1 196 ? 16.162 -15.848 -17.330 1.00 78.12 196 TRP A N 1
ATOM 1534 C CA . TRP A 1 196 ? 15.849 -14.614 -16.632 1.00 78.12 196 TRP A CA 1
ATOM 1535 C C . TRP A 1 196 ? 14.814 -13.828 -17.412 1.00 78.12 196 TRP A C 1
ATOM 1537 O O . TRP A 1 196 ? 15.050 -13.477 -18.567 1.00 78.12 196 TRP A O 1
ATOM 1547 N N . SER A 1 197 ? 13.677 -13.569 -16.776 1.00 83.81 197 SER A N 1
ATOM 1548 C CA . SER A 1 197 ? 12.550 -12.893 -17.405 1.00 83.81 197 SER A CA 1
ATOM 1549 C C . SER A 1 197 ? 12.069 -11.746 -16.529 1.00 83.81 197 SER A C 1
ATOM 1551 O O . SER A 1 197 ? 12.077 -11.839 -15.301 1.00 83.81 197 SER A O 1
ATOM 1553 N N . GLY A 1 198 ? 11.676 -10.656 -17.182 1.00 84.44 198 GLY A N 1
ATOM 1554 C CA . GLY A 1 198 ? 11.015 -9.520 -16.559 1.00 84.44 198 GLY A CA 1
ATOM 1555 C C . GLY A 1 198 ? 9.617 -9.368 -17.143 1.00 84.44 198 GLY A C 1
ATOM 1556 O O . GLY A 1 198 ? 9.452 -9.468 -18.358 1.00 84.44 198 GLY A O 1
ATOM 1557 N N . CYS A 1 199 ? 8.617 -9.127 -16.304 1.00 84.94 199 CYS A N 1
ATOM 1558 C CA . CYS A 1 199 ? 7.269 -8.785 -16.739 1.00 84.94 199 CYS A CA 1
ATOM 1559 C C . CYS A 1 199 ? 6.879 -7.445 -16.127 1.00 84.94 199 CYS A C 1
ATOM 1561 O O . CYS A 1 199 ? 6.897 -7.289 -14.910 1.00 84.94 199 CYS A O 1
ATOM 1563 N N . LEU A 1 200 ? 6.529 -6.482 -16.977 1.00 87.19 200 LEU A N 1
ATOM 1564 C CA . LEU A 1 200 ? 5.835 -5.277 -16.552 1.00 87.19 200 LEU A CA 1
ATOM 1565 C C . LEU A 1 200 ? 4.353 -5.475 -16.848 1.00 87.19 200 LEU A C 1
ATOM 1567 O O . LEU A 1 200 ? 3.971 -5.662 -18.004 1.00 87.19 200 LEU A O 1
ATOM 1571 N N . ARG A 1 201 ? 3.522 -5.417 -15.813 1.00 86.25 201 ARG A N 1
ATOM 1572 C CA . ARG A 1 201 ? 2.071 -5.510 -15.948 1.00 86.25 201 ARG A CA 1
ATOM 1573 C C . ARG A 1 201 ? 1.368 -4.392 -15.210 1.00 86.25 201 ARG A C 1
ATOM 1575 O O . ARG A 1 201 ? 1.879 -3.808 -14.258 1.00 86.25 201 ARG A O 1
ATOM 1582 N N . MET A 1 202 ? 0.168 -4.111 -15.682 1.00 88.25 202 MET A N 1
ATOM 1583 C CA . MET A 1 202 ? -0.761 -3.206 -15.035 1.00 88.25 202 MET A CA 1
ATOM 1584 C C . MET A 1 202 ? -1.642 -4.034 -14.098 1.00 88.25 202 MET A C 1
ATOM 1586 O O . MET A 1 202 ? -2.159 -5.075 -14.506 1.00 88.25 202 MET A O 1
ATOM 1590 N N . LEU A 1 203 ? -1.763 -3.613 -12.842 1.00 85.69 203 LEU A N 1
ATOM 1591 C CA . LEU A 1 203 ? -2.606 -4.271 -11.847 1.00 85.69 203 LEU A CA 1
ATOM 1592 C C . LEU A 1 203 ? -4.050 -3.735 -11.909 1.00 85.69 203 LEU A C 1
ATOM 1594 O O . LEU A 1 203 ? -4.385 -2.894 -12.749 1.00 85.69 203 LEU A O 1
ATOM 1598 N N . GLU A 1 204 ? -4.915 -4.286 -11.052 1.00 75.44 204 GLU A N 1
ATOM 1599 C CA . GLU A 1 204 ? -6.373 -4.086 -11.039 1.00 75.44 204 GLU A CA 1
ATOM 1600 C C . GLU A 1 204 ? -6.821 -2.619 -11.242 1.00 75.44 204 GLU A C 1
ATOM 1602 O O . GLU A 1 204 ? -6.165 -1.674 -10.802 1.00 75.44 204 GLU A O 1
ATOM 1607 N N . ASN A 1 205 ? -8.001 -2.448 -11.856 1.00 64.50 205 ASN A N 1
ATOM 1608 C CA . ASN A 1 205 ? -8.698 -1.170 -12.102 1.00 64.50 205 ASN A CA 1
ATOM 1609 C C . ASN A 1 205 ? -8.092 -0.239 -13.163 1.00 64.50 205 ASN A C 1
ATOM 1611 O O . ASN A 1 205 ? -8.443 0.939 -13.213 1.00 64.50 205 ASN A O 1
ATOM 1615 N N . SER A 1 206 ? -7.236 -0.751 -14.045 1.00 62.19 206 SER A N 1
ATOM 1616 C CA . SER A 1 206 ? -6.673 0.051 -15.130 1.00 62.19 206 SER A CA 1
ATOM 1617 C C . SER A 1 206 ? -7.175 -0.403 -16.503 1.00 62.19 206 SER A C 1
ATOM 1619 O O . SER A 1 206 ? -7.301 -1.597 -16.769 1.00 62.19 206 SER A O 1
ATOM 1621 N N . LEU A 1 207 ? -7.465 0.555 -17.391 1.00 64.12 207 LEU A N 1
ATOM 1622 C CA . LEU A 1 207 ? -7.882 0.256 -18.764 1.00 64.12 207 LEU A CA 1
ATOM 1623 C C . LEU A 1 207 ? -6.739 -0.426 -19.541 1.00 64.12 207 LEU A C 1
ATOM 1625 O O . LEU A 1 207 ? -5.588 0.014 -19.413 1.00 64.12 207 LEU A O 1
ATOM 1629 N N . PRO A 1 208 ? -7.026 -1.440 -20.384 1.00 67.94 208 PRO A N 1
ATOM 1630 C CA . PRO A 1 208 ? -6.024 -2.068 -21.238 1.00 67.94 208 PRO A CA 1
ATOM 1631 C C . PRO A 1 208 ? -5.259 -1.010 -22.030 1.00 67.94 208 PRO A C 1
ATOM 1633 O O . PRO A 1 208 ? -5.849 -0.235 -22.780 1.00 67.94 208 PRO A O 1
ATOM 1636 N N . THR A 1 209 ? -3.947 -0.944 -21.825 1.00 67.00 209 THR A N 1
ATOM 1637 C CA . THR A 1 209 ? -3.095 0.070 -22.449 1.00 67.00 209 THR A CA 1
ATOM 1638 C C . THR A 1 209 ? -1.956 -0.625 -23.169 1.00 67.00 209 THR A C 1
ATOM 1640 O O . THR A 1 209 ? -1.237 -1.397 -22.530 1.00 67.00 209 THR A O 1
ATOM 1643 N N . PRO A 1 210 ? -1.784 -0.391 -24.479 1.00 68.75 210 PRO A N 1
ATOM 1644 C CA . PRO A 1 210 ? -0.667 -0.962 -25.208 1.00 68.75 210 PRO A CA 1
ATOM 1645 C C . PRO A 1 210 ? 0.640 -0.404 -24.637 1.00 68.75 210 PRO A C 1
ATOM 1647 O O . PRO A 1 210 ? 0.830 0.808 -24.559 1.00 68.75 210 PRO A O 1
ATOM 1650 N N . LEU A 1 211 ? 1.530 -1.302 -24.219 1.00 65.31 211 LEU A N 1
ATOM 1651 C CA . LEU A 1 211 ? 2.869 -0.958 -23.757 1.00 65.31 211 LEU A CA 1
ATOM 1652 C C . LEU A 1 211 ? 3.848 -1.159 -24.913 1.00 65.31 211 LEU A C 1
ATOM 1654 O O . LEU A 1 211 ? 4.012 -2.273 -25.408 1.00 65.31 211 LEU A O 1
ATOM 1658 N N . LEU A 1 212 ? 4.507 -0.079 -25.327 1.00 69.44 212 LEU A N 1
ATOM 1659 C CA . LEU A 1 212 ? 5.693 -0.140 -26.175 1.00 69.44 212 LEU A CA 1
ATOM 1660 C C . LEU A 1 212 ? 6.910 -0.007 -25.261 1.00 69.44 212 LEU A C 1
ATOM 1662 O O . LEU A 1 212 ? 7.006 0.958 -24.506 1.00 69.44 212 LEU A O 1
ATOM 1666 N N . PHE A 1 213 ? 7.818 -0.979 -25.303 1.00 64.69 213 PHE A N 1
ATOM 1667 C CA . PHE A 1 213 ? 9.014 -0.979 -24.465 1.00 64.69 213 PHE A CA 1
ATOM 1668 C C . PHE A 1 213 ? 10.274 -1.204 -25.301 1.00 64.69 213 PHE A C 1
ATOM 1670 O O . PHE A 1 213 ? 10.265 -1.940 -26.286 1.00 64.69 213 PHE A O 1
ATOM 1677 N N . GLY A 1 214 ? 11.366 -0.573 -24.874 1.00 64.69 214 GLY A N 1
ATOM 1678 C CA . GLY A 1 214 ? 12.722 -0.866 -25.323 1.00 64.69 214 GLY A CA 1
ATOM 1679 C C . GLY A 1 214 ? 13.561 -1.274 -24.117 1.00 64.69 214 GLY A C 1
ATOM 1680 O O . GLY A 1 214 ? 13.512 -0.609 -23.084 1.00 64.69 214 GLY A O 1
ATOM 1681 N N . LEU A 1 215 ? 14.309 -2.372 -24.230 1.00 66.75 215 LEU A N 1
ATOM 1682 C CA . LEU A 1 215 ? 15.246 -2.811 -23.198 1.00 66.75 215 LEU A CA 1
ATOM 1683 C C . LEU A 1 215 ? 16.665 -2.424 -23.612 1.00 66.75 215 LEU A C 1
ATOM 1685 O O . LEU A 1 215 ? 17.161 -2.889 -24.636 1.00 66.75 215 LEU A O 1
ATOM 1689 N N . VAL A 1 216 ? 17.323 -1.612 -22.788 1.00 70.56 216 VAL A N 1
ATOM 1690 C CA . VAL A 1 216 ? 18.746 -1.295 -22.928 1.00 70.56 216 VAL A CA 1
ATOM 1691 C C . VAL A 1 216 ? 19.471 -1.848 -21.710 1.00 70.56 216 VAL A C 1
ATOM 1693 O O . VAL A 1 216 ? 19.188 -1.453 -20.581 1.00 70.56 216 VAL A O 1
ATOM 1696 N N . ILE A 1 217 ? 20.396 -2.778 -21.937 1.00 73.56 217 ILE A N 1
ATOM 1697 C CA . ILE A 1 217 ? 21.264 -3.317 -20.891 1.00 73.56 217 ILE A CA 1
ATOM 1698 C C . ILE A 1 217 ? 22.585 -2.565 -20.982 1.00 73.56 217 ILE A C 1
ATOM 1700 O O . ILE A 1 217 ? 23.319 -2.709 -21.958 1.00 73.56 217 ILE A O 1
ATOM 1704 N N . LEU A 1 218 ? 22.865 -1.740 -19.976 1.00 75.31 218 LEU A N 1
ATOM 1705 C CA . LEU A 1 218 ? 24.144 -1.053 -19.860 1.00 75.31 218 LEU A CA 1
ATOM 1706 C C . LEU A 1 218 ? 25.153 -1.978 -19.182 1.00 75.31 218 LEU A C 1
ATOM 1708 O O . LEU A 1 218 ? 24.829 -2.661 -18.208 1.00 75.31 218 LEU A O 1
ATOM 1712 N N . ASP A 1 219 ? 26.375 -1.994 -19.702 1.00 74.94 219 ASP A N 1
ATOM 1713 C CA . ASP A 1 219 ? 27.473 -2.698 -19.055 1.00 74.94 219 ASP A CA 1
ATOM 1714 C C . ASP A 1 219 ? 27.799 -1.991 -17.730 1.00 74.94 219 ASP A C 1
ATOM 1716 O O . ASP A 1 219 ? 27.922 -0.769 -17.680 1.00 74.94 219 ASP A O 1
ATOM 1720 N N . ALA A 1 220 ? 27.918 -2.754 -16.643 1.00 64.81 220 ALA A N 1
ATOM 1721 C CA . ALA A 1 220 ? 28.140 -2.212 -15.300 1.00 64.81 220 ALA A CA 1
ATOM 1722 C C . ALA A 1 220 ? 29.573 -1.687 -15.095 1.00 64.81 220 ALA A C 1
ATOM 1724 O O . ALA A 1 220 ? 29.918 -1.212 -14.011 1.00 64.81 220 ALA A O 1
ATOM 1725 N N . ARG A 1 221 ? 30.430 -1.806 -16.117 1.00 73.12 221 ARG A N 1
ATOM 1726 C CA . ARG A 1 221 ? 31.788 -1.271 -16.092 1.00 73.12 221 ARG A CA 1
ATOM 1727 C C . ARG A 1 221 ? 31.730 0.259 -16.009 1.00 73.12 221 ARG A C 1
ATOM 1729 O O . ARG A 1 221 ? 31.040 0.873 -16.821 1.00 73.12 221 ARG A O 1
ATOM 1736 N N . PRO A 1 222 ? 32.447 0.888 -15.061 1.00 61.69 222 PRO A N 1
ATOM 1737 C CA . PRO A 1 222 ? 32.513 2.340 -15.006 1.00 61.69 222 PRO A CA 1
ATOM 1738 C C . PRO A 1 222 ? 33.054 2.855 -16.341 1.00 61.69 222 PRO A C 1
ATOM 1740 O O . PRO A 1 222 ? 34.075 2.368 -16.833 1.00 61.69 222 PRO A O 1
ATOM 1743 N N . SER A 1 223 ? 32.349 3.813 -16.942 1.00 61.94 223 SER A N 1
ATOM 1744 C CA . SER A 1 223 ? 32.836 4.508 -18.129 1.00 61.94 223 SER A CA 1
ATOM 1745 C C . SER A 1 223 ? 34.214 5.103 -17.818 1.00 61.94 223 SER A C 1
ATOM 1747 O O . SER A 1 223 ? 34.368 5.698 -16.744 1.00 61.94 223 SER A O 1
ATOM 1749 N N . PRO A 1 224 ? 35.215 4.954 -18.706 1.00 67.62 224 PRO A N 1
ATOM 1750 C CA . PRO A 1 224 ? 36.510 5.586 -18.499 1.00 67.62 224 PRO A CA 1
ATOM 1751 C C . PRO A 1 224 ? 36.311 7.098 -18.310 1.00 67.62 224 PRO A C 1
ATOM 1753 O O . PRO A 1 224 ? 35.428 7.671 -18.956 1.00 67.62 224 PRO A O 1
ATOM 1756 N N . PRO A 1 225 ? 37.078 7.744 -17.414 1.00 65.88 225 PRO A N 1
ATOM 1757 C CA . PRO A 1 225 ? 36.960 9.177 -17.202 1.00 65.88 225 PRO A CA 1
ATOM 1758 C C . PRO A 1 225 ? 37.185 9.898 -18.531 1.00 65.88 225 PRO A C 1
ATOM 1760 O O . PRO A 1 225 ? 38.173 9.647 -19.223 1.00 65.88 225 PRO A O 1
ATOM 1763 N N . THR A 1 226 ? 36.245 10.768 -18.896 1.00 63.12 226 THR A N 1
ATOM 1764 C CA . THR A 1 226 ? 36.365 11.637 -20.065 1.00 63.12 226 THR A CA 1
ATOM 1765 C C . THR A 1 226 ? 37.662 12.439 -19.930 1.00 63.12 226 THR A C 1
ATOM 1767 O O . THR A 1 226 ? 37.830 13.104 -18.903 1.00 63.12 226 THR A O 1
ATOM 1770 N N . PRO A 1 227 ? 38.593 12.387 -20.900 1.00 59.22 227 PRO A N 1
ATOM 1771 C CA . PRO A 1 227 ? 39.789 13.211 -20.838 1.00 59.22 227 PRO A CA 1
ATOM 1772 C C . PRO A 1 227 ? 39.362 14.680 -20.873 1.00 59.22 227 PRO A C 1
ATOM 1774 O O . PRO A 1 227 ? 38.697 15.124 -21.810 1.00 59.22 227 PRO A O 1
ATOM 1777 N N . THR A 1 228 ? 39.691 15.415 -19.815 1.00 58.81 228 THR A N 1
ATOM 1778 C CA . THR A 1 228 ? 39.606 16.877 -19.802 1.00 58.81 228 THR A CA 1
ATOM 1779 C C . THR A 1 228 ? 40.590 17.451 -20.829 1.00 58.81 228 THR A C 1
ATOM 1781 O O . THR A 1 228 ? 41.687 16.896 -20.947 1.00 58.81 228 THR A O 1
ATOM 1784 N N . PRO A 1 229 ? 40.200 18.502 -21.575 1.00 64.81 229 PRO A N 1
ATOM 1785 C CA . PRO A 1 229 ? 41.049 19.146 -22.577 1.00 64.81 229 PRO A CA 1
ATOM 1786 C C . PRO A 1 229 ? 42.301 19.794 -21.976 1.00 64.81 229 PRO A C 1
ATOM 1788 O O . PRO A 1 229 ? 42.254 20.193 -20.788 1.00 64.81 229 PRO A O 1
#

Radius of gyration: 21.4 Å; chains: 1; bounding box: 63×45×54 Å

Secondary structure (DSSP, 8-state):
-HHHHHHHHHHHHS---S-HHHHHHHHHHHHHHHHHTT--HHHHHHS-TBTTB-HHHHHHHTSPPTTSS-THHHHHHHHHTPSPPHHHHHHHHHHHHHHT-HHHHHHHHHSHHHH---HHHHHHTSS-PPPPEEEEEEPPSTT--EEEEEE-TTHHHHHHHHSEEEEEEEETTEEEEEEEEE---TTSTTPPTT-EEEEEEE-TT----PPP--------SPPPPPPP-

Foldseek 3Di:
DLVVLLVLLVVLLPQDPDDPVVSLVSLVVSVVVCVVVVHLQLCQQCALSDPRAGSLLSCLQNPDDPPRDPSVSNVSSLVSNPQPDPSNLVSNVLSCLVVLPQPSVLVQCPDCNRPDDPPVLCVQVVHRFDDKDWDKAFDDDPVRDIDIDIDDTPVVSCCVPVQKDWDWGGDPSWIKIKMWHQDCDPPPPPHDHRDIDIDIDTDPPDDDDDDDDDDDDDDPDPDPPDDDD

Sequence (229 aa):
VKAAVLADIEALVQPYTGSVADRLALLESCSQLCVQQKLDFSSLLQGKAIENHSVLYWAIANGPWPPQAPFELVAAVLSHSTPLTPETIREARRACVSLRSQEMFHFLRMSPAFGALSTEDRLMLGAPAPPEEIVVEEMAGAAHPFSVRFRIPMFHKRRMLDRHISLQFIAQGRLFELEFFTAKNPEVKHLILGQWSGCLRMLENSLPTPLLFGLVILDARPSPPTPTP

pLDDT: mean 80.48, std 10.55, range [54.97, 92.75]